Protein AF-A0A4R3JBH7-F1 (afdb_monomer_lite)

pLDDT: mean 79.2, std 17.9, range [38.94, 97.19]

Structure (mmCIF, N/CA/C/O backbone):
data_AF-A0A4R3JBH7-F1
#
_entry.id   AF-A0A4R3JBH7-F1
#
loop_
_atom_site.group_PDB
_atom_site.id
_atom_site.type_symbol
_atom_site.label_atom_id
_atom_site.label_alt_id
_atom_site.label_comp_id
_atom_site.label_asym_id
_atom_site.label_entity_id
_atom_site.label_seq_id
_atom_site.pdbx_PDB_ins_code
_atom_site.Cartn_x
_atom_site.Cartn_y
_atom_site.Cartn_z
_atom_site.occupancy
_atom_site.B_iso_or_equiv
_atom_site.auth_seq_id
_atom_site.auth_comp_id
_atom_site.auth_asym_id
_atom_site.auth_atom_id
_atom_site.pdbx_PDB_model_num
ATOM 1 N N . MET A 1 1 ? 16.369 8.716 -2.288 1.00 39.16 1 MET A N 1
ATOM 2 C CA . MET A 1 1 ? 15.158 7.951 -2.642 1.00 39.16 1 MET A CA 1
ATOM 3 C C . MET A 1 1 ? 14.226 8.113 -1.452 1.00 39.16 1 MET A C 1
ATOM 5 O O . MET A 1 1 ? 14.532 7.572 -0.400 1.00 39.16 1 MET A O 1
ATOM 9 N N . GLU A 1 2 ? 13.239 9.009 -1.521 1.00 38.94 2 GLU A N 1
ATOM 10 C CA . GLU A 1 2 ? 12.340 9.234 -0.379 1.00 38.94 2 GLU A CA 1
ATOM 11 C C . GLU A 1 2 ? 11.524 7.964 -0.142 1.00 38.94 2 GLU A C 1
ATOM 13 O O . GLU A 1 2 ? 10.781 7.529 -1.023 1.00 38.94 2 GLU A O 1
ATOM 18 N N . ALA A 1 3 ? 11.703 7.343 1.025 1.00 52.97 3 ALA A N 1
ATOM 19 C CA . ALA A 1 3 ? 10.903 6.202 1.435 1.00 52.97 3 ALA A CA 1
ATOM 20 C C . ALA A 1 3 ? 9.429 6.625 1.430 1.00 52.97 3 ALA A C 1
ATOM 22 O O . ALA A 1 3 ? 9.035 7.543 2.155 1.00 52.97 3 ALA A O 1
ATOM 23 N N . ARG A 1 4 ? 8.617 5.991 0.580 1.00 69.38 4 ARG A N 1
ATOM 24 C CA . ARG A 1 4 ? 7.171 6.217 0.549 1.00 69.38 4 ARG A CA 1
ATOM 25 C C . ARG A 1 4 ? 6.598 5.758 1.882 1.00 69.38 4 ARG A C 1
ATOM 27 O O . ARG A 1 4 ? 6.457 4.566 2.112 1.00 69.38 4 ARG A O 1
ATOM 34 N N . LYS A 1 5 ? 6.302 6.704 2.766 1.00 85.31 5 LYS A N 1
ATOM 35 C CA . LYS A 1 5 ? 5.683 6.417 4.059 1.00 85.31 5 LYS A CA 1
ATOM 36 C C . LYS A 1 5 ? 4.187 6.163 3.884 1.00 85.31 5 LYS A C 1
ATOM 38 O O . LYS A 1 5 ? 3.540 6.797 3.048 1.00 85.31 5 LYS A O 1
ATOM 43 N N . ALA A 1 6 ? 3.629 5.290 4.713 1.00 88.44 6 ALA A N 1
ATOM 44 C CA . ALA A 1 6 ? 2.195 5.100 4.852 1.00 88.44 6 ALA A CA 1
ATOM 45 C C . ALA A 1 6 ? 1.555 6.390 5.393 1.00 88.44 6 ALA A C 1
ATOM 47 O O . ALA A 1 6 ? 1.588 6.682 6.590 1.00 88.44 6 ALA A O 1
ATOM 48 N N . SER A 1 7 ? 1.006 7.209 4.497 1.00 93.19 7 SER A N 1
ATOM 49 C CA . SER A 1 7 ? 0.203 8.371 4.871 1.00 93.19 7 SER A CA 1
ATOM 50 C C . SER A 1 7 ? -1.214 7.932 5.239 1.00 93.19 7 SER A C 1
ATOM 52 O O . SER A 1 7 ? -1.713 6.924 4.741 1.00 93.19 7 SER A O 1
ATOM 54 N N . GLU A 1 8 ? -1.900 8.712 6.071 1.00 93.38 8 GLU A N 1
ATOM 55 C CA . GLU A 1 8 ? -3.298 8.442 6.424 1.00 93.38 8 GLU A CA 1
ATOM 56 C C . GLU A 1 8 ? -4.201 8.359 5.178 1.00 93.38 8 GLU A C 1
ATOM 58 O O . GLU A 1 8 ? -5.074 7.498 5.094 1.00 93.38 8 GLU A O 1
ATOM 63 N N . ALA A 1 9 ? -3.962 9.209 4.173 1.00 93.88 9 ALA A N 1
ATOM 64 C CA . ALA A 1 9 ? -4.693 9.168 2.908 1.00 93.88 9 ALA A CA 1
ATOM 65 C C . ALA A 1 9 ? -4.461 7.855 2.141 1.00 93.88 9 ALA A C 1
ATOM 67 O O . ALA A 1 9 ? -5.411 7.289 1.592 1.00 93.88 9 ALA A O 1
ATOM 68 N N . LEU A 1 10 ? -3.221 7.350 2.127 1.00 93.62 10 LEU A N 1
ATOM 69 C CA . LEU A 1 10 ? -2.903 6.064 1.510 1.00 93.62 10 LEU A CA 1
ATOM 70 C C . LEU A 1 10 ? -3.591 4.920 2.257 1.00 93.62 10 LEU A C 1
ATOM 72 O O . LEU A 1 10 ? -4.229 4.097 1.612 1.00 93.62 10 LEU A O 1
ATOM 76 N N . ILE A 1 11 ? -3.532 4.913 3.593 1.00 95.62 11 ILE A N 1
ATOM 77 C CA . ILE A 1 11 ? -4.195 3.899 4.426 1.00 95.62 11 ILE A CA 1
ATOM 78 C C . ILE A 1 11 ? -5.691 3.853 4.109 1.00 95.62 11 ILE A C 1
ATOM 80 O O . ILE A 1 11 ? -6.204 2.802 3.745 1.00 95.62 11 ILE A O 1
ATOM 84 N N . LYS A 1 12 ? -6.379 5.000 4.142 1.00 95.00 12 LYS A N 1
ATOM 85 C CA . LYS A 1 12 ? -7.812 5.084 3.810 1.00 95.00 12 LYS A CA 1
ATOM 86 C C . LYS A 1 12 ? -8.122 4.561 2.408 1.00 95.00 12 LYS A C 1
ATOM 88 O O . LYS A 1 12 ? -9.117 3.873 2.218 1.00 95.00 12 LYS A O 1
ATOM 93 N N . THR A 1 13 ? -7.276 4.884 1.431 1.00 94.69 13 THR A N 1
ATOM 94 C CA . THR A 1 13 ? -7.458 4.436 0.042 1.00 94.69 13 THR A CA 1
ATOM 95 C C . THR A 1 13 ? -7.288 2.923 -0.081 1.00 94.69 13 THR A C 1
ATOM 97 O O . THR A 1 13 ? -8.088 2.278 -0.751 1.00 94.69 13 THR A O 1
ATOM 100 N N . VAL A 1 14 ? -6.283 2.358 0.594 1.00 96.00 14 VAL A N 1
ATOM 101 C CA . VAL A 1 14 ? -6.023 0.913 0.611 1.00 96.00 14 VAL A CA 1
ATOM 102 C C . VAL A 1 14 ? -7.147 0.156 1.310 1.00 96.00 14 VAL A C 1
ATOM 104 O O . VAL A 1 14 ? -7.607 -0.844 0.778 1.00 96.00 14 VAL A O 1
ATOM 107 N N . LEU A 1 15 ? -7.627 0.636 2.460 1.00 96.19 15 LEU A N 1
ATOM 108 C CA . LEU A 1 15 ? -8.721 -0.021 3.182 1.00 96.19 15 LEU A CA 1
ATOM 109 C C . LEU A 1 15 ? -10.036 -0.003 2.396 1.00 96.19 15 LEU A C 1
ATOM 111 O O . LEU A 1 15 ? -10.814 -0.945 2.490 1.00 96.19 15 LEU A O 1
ATOM 115 N N . LYS A 1 16 ? -10.266 1.041 1.596 1.00 96.50 16 LYS A N 1
ATOM 116 C CA . LYS A 1 16 ? -11.476 1.168 0.781 1.00 96.50 16 LYS A CA 1
ATOM 117 C C . LYS A 1 16 ? -11.554 0.166 -0.371 1.00 96.50 16 LYS A C 1
ATOM 119 O O . LYS A 1 16 ? -12.647 -0.275 -0.709 1.00 96.50 16 LYS A O 1
ATOM 124 N N . ASP A 1 17 ? -10.429 -0.143 -1.008 1.00 96.12 17 ASP A N 1
ATOM 125 C CA . ASP A 1 17 ? -10.377 -1.085 -2.130 1.00 96.12 17 ASP A CA 1
ATOM 126 C C . ASP A 1 17 ? -9.013 -1.782 -2.195 1.00 96.12 17 ASP A C 1
ATOM 128 O O . ASP A 1 17 ? -8.168 -1.499 -3.050 1.00 96.12 17 ASP A O 1
ATOM 132 N N . TYR A 1 18 ? -8.787 -2.686 -1.244 1.00 95.44 18 TYR A N 1
ATOM 133 C CA . TYR A 1 18 ? -7.530 -3.418 -1.119 1.00 95.44 18 TYR A CA 1
ATOM 134 C C . TYR A 1 18 ? -7.241 -4.275 -2.361 1.00 95.44 18 TYR A C 1
ATOM 136 O O . TYR A 1 18 ? -6.161 -4.189 -2.951 1.00 95.44 18 TYR A O 1
ATOM 144 N N . GLU A 1 19 ? -8.234 -5.048 -2.804 1.00 95.25 19 GLU A N 1
ATOM 145 C CA . GLU A 1 19 ? -8.122 -5.930 -3.970 1.00 95.25 19 GLU A CA 1
ATOM 146 C C . GLU A 1 19 ? -7.908 -5.139 -5.265 1.00 95.25 19 GLU A C 1
ATOM 148 O O . GLU A 1 19 ? -7.067 -5.495 -6.097 1.00 95.25 19 GLU A O 1
ATOM 153 N N . GLY A 1 20 ? -8.620 -4.022 -5.445 1.00 95.88 20 GLY A N 1
ATOM 154 C CA . GLY A 1 20 ? -8.416 -3.143 -6.590 1.00 95.88 20 GLY A CA 1
ATOM 155 C C . GLY A 1 20 ? -7.031 -2.501 -6.599 1.00 95.88 20 GLY A C 1
ATOM 156 O O . GLY A 1 20 ? -6.406 -2.428 -7.663 1.00 95.88 20 GLY A O 1
ATOM 157 N N . ALA A 1 21 ? -6.513 -2.102 -5.434 1.00 95.19 21 ALA A N 1
ATOM 158 C CA . ALA A 1 21 ? -5.167 -1.552 -5.300 1.00 95.19 21 ALA A CA 1
ATOM 159 C C . ALA A 1 21 ? -4.082 -2.585 -5.662 1.00 95.19 21 ALA A C 1
ATOM 161 O O . ALA A 1 21 ? -3.151 -2.257 -6.405 1.00 95.19 21 ALA A O 1
ATOM 162 N N . LEU A 1 22 ? -4.222 -3.839 -5.214 1.00 95.19 22 LEU A N 1
ATOM 163 C CA . LEU A 1 22 ? -3.323 -4.931 -5.602 1.00 95.19 22 LEU A CA 1
ATOM 164 C C . LEU A 1 22 ? -3.391 -5.222 -7.100 1.00 95.19 22 LEU A C 1
ATOM 166 O O . LEU A 1 22 ? -2.360 -5.239 -7.775 1.00 95.19 22 LEU A O 1
ATOM 170 N N . ARG A 1 23 ? -4.602 -5.367 -7.645 1.00 97.12 23 ARG A N 1
ATOM 171 C CA . ARG A 1 23 ? -4.811 -5.631 -9.072 1.00 97.12 23 ARG A CA 1
ATOM 172 C C . ARG A 1 23 ? -4.229 -4.525 -9.950 1.00 97.12 23 ARG A C 1
ATOM 174 O O . ARG A 1 23 ? -3.691 -4.808 -11.019 1.00 97.12 23 ARG A O 1
ATOM 181 N N . TYR A 1 24 ? -4.316 -3.267 -9.519 1.00 95.44 24 TYR A N 1
ATOM 182 C CA . TYR A 1 24 ? -3.681 -2.147 -10.214 1.00 95.44 24 TYR A CA 1
ATOM 183 C C . TYR A 1 24 ? -2.158 -2.328 -10.305 1.00 95.44 24 TYR A C 1
ATOM 185 O O . TYR A 1 24 ? -1.585 -2.170 -11.387 1.00 95.44 24 TYR A O 1
ATOM 193 N N . CYS A 1 25 ? -1.506 -2.693 -9.197 1.00 96.06 25 CYS A N 1
ATOM 194 C CA . CYS A 1 25 ? -0.074 -2.984 -9.177 1.00 96.06 25 CYS A CA 1
ATOM 195 C C . CYS A 1 25 ? 0.276 -4.188 -10.062 1.00 96.06 25 CYS A C 1
ATOM 197 O O . CYS A 1 25 ? 1.185 -4.081 -10.885 1.00 96.06 25 CYS A O 1
ATOM 199 N N . ASP A 1 26 ? -0.471 -5.286 -9.955 1.00 95.50 26 ASP A N 1
ATOM 200 C CA . ASP A 1 26 ? -0.213 -6.521 -10.705 1.00 95.50 26 ASP A CA 1
ATOM 201 C C . ASP A 1 26 ? -0.337 -6.303 -12.219 1.00 95.50 26 ASP A C 1
ATOM 203 O O . ASP A 1 26 ? 0.563 -6.663 -12.980 1.00 95.50 26 ASP A O 1
ATOM 207 N N . ASN A 1 27 ? -1.387 -5.607 -12.665 1.00 97.19 27 ASN A N 1
ATOM 208 C CA . ASN A 1 27 ? -1.575 -5.265 -14.077 1.00 97.19 27 ASN A CA 1
ATOM 209 C C . ASN A 1 27 ? -0.444 -4.381 -14.614 1.00 97.19 27 ASN A C 1
ATOM 211 O O . ASN A 1 27 ? 0.035 -4.568 -15.734 1.00 97.19 27 ASN A O 1
ATOM 215 N N . ARG A 1 28 ? -0.004 -3.403 -13.817 1.00 95.81 28 ARG A N 1
ATOM 216 C CA . ARG A 1 28 ? 1.057 -2.475 -14.210 1.00 95.81 28 ARG A CA 1
ATOM 217 C C . ARG A 1 28 ? 2.419 -3.169 -14.273 1.00 95.81 28 ARG A C 1
ATOM 219 O O . ARG A 1 28 ? 3.166 -2.942 -15.222 1.00 95.81 28 ARG A O 1
ATOM 226 N N . TYR A 1 29 ? 2.713 -4.046 -13.314 1.00 95.69 29 TYR A N 1
ATOM 227 C CA . TYR A 1 29 ? 3.912 -4.883 -13.332 1.00 95.69 29 TYR A CA 1
ATOM 228 C C . TYR A 1 29 ? 3.921 -5.803 -14.558 1.00 95.69 29 TYR A C 1
ATOM 230 O O . TYR A 1 29 ? 4.904 -5.822 -15.295 1.00 95.69 29 TYR A O 1
ATOM 238 N N . ALA A 1 30 ? 2.806 -6.488 -14.835 1.00 94.38 30 ALA A N 1
ATOM 239 C CA . ALA A 1 30 ? 2.660 -7.348 -16.007 1.00 94.38 30 ALA A CA 1
ATOM 240 C C . ALA A 1 30 ? 2.845 -6.575 -17.324 1.00 94.38 30 ALA A C 1
ATOM 242 O O . ALA A 1 30 ? 3.491 -7.071 -18.248 1.00 94.38 30 ALA A O 1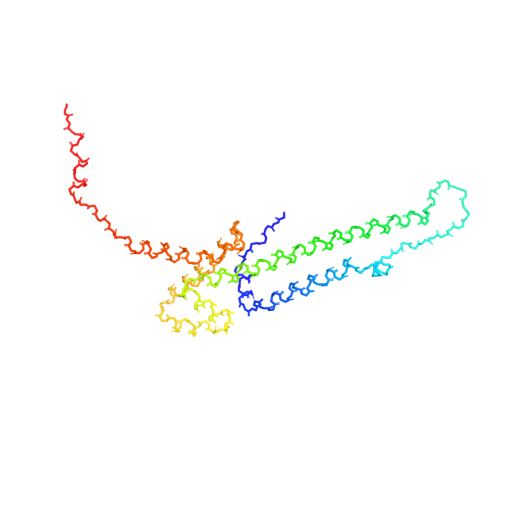
ATOM 243 N N . SER A 1 31 ? 2.341 -5.337 -17.405 1.00 92.50 31 SER A N 1
ATOM 244 C CA . SER A 1 31 ? 2.566 -4.463 -18.561 1.00 92.50 31 SER A CA 1
ATOM 245 C C . SER A 1 31 ? 4.051 -4.156 -18.764 1.00 92.50 31 SER A C 1
ATOM 247 O O . SER A 1 31 ? 4.546 -4.288 -19.880 1.00 92.50 31 SER A O 1
ATOM 249 N N . TYR A 1 32 ? 4.777 -3.779 -17.706 1.00 92.44 32 TYR A N 1
ATOM 250 C CA . TYR A 1 32 ? 6.213 -3.499 -17.803 1.00 92.44 32 TYR A CA 1
ATOM 251 C C . TYR A 1 32 ? 7.026 -4.745 -18.135 1.00 92.44 32 TYR A C 1
ATOM 253 O O . TYR A 1 32 ? 7.905 -4.692 -18.991 1.00 92.44 32 TYR A O 1
ATOM 261 N N . GLN A 1 33 ? 6.692 -5.880 -17.523 1.00 91.56 33 GLN A N 1
ATOM 262 C CA . GLN A 1 33 ? 7.322 -7.159 -17.821 1.00 91.56 33 GLN A CA 1
ATOM 263 C C . GLN A 1 33 ? 7.114 -7.552 -19.288 1.00 91.56 33 GLN A C 1
ATOM 265 O O . GLN A 1 33 ? 8.051 -8.001 -19.947 1.00 91.56 33 GLN A O 1
ATOM 270 N N . LYS A 1 34 ? 5.911 -7.338 -19.832 1.00 90.44 34 LYS A N 1
ATOM 271 C CA . LYS A 1 34 ? 5.627 -7.581 -21.249 1.00 90.44 34 LYS A CA 1
ATOM 272 C C . LYS A 1 34 ? 6.480 -6.686 -22.151 1.00 90.44 34 LYS A C 1
ATOM 274 O O . LYS A 1 34 ? 7.078 -7.202 -23.091 1.00 90.44 34 LYS A O 1
ATOM 279 N N . SER A 1 35 ? 6.584 -5.390 -21.851 1.00 87.75 35 SER A N 1
ATOM 280 C CA . SER A 1 35 ? 7.439 -4.458 -22.604 1.00 87.75 35 SER A CA 1
ATOM 281 C C . SER A 1 35 ? 8.927 -4.801 -22.492 1.00 87.75 35 SER A C 1
ATOM 283 O O . SER A 1 35 ? 9.664 -4.645 -23.458 1.00 87.75 35 SER A O 1
ATOM 285 N N . TYR A 1 36 ? 9.370 -5.322 -21.346 1.00 87.25 36 TYR A N 1
ATOM 286 C CA . TYR A 1 36 ? 10.750 -5.765 -21.142 1.00 87.25 36 TYR A CA 1
ATOM 287 C C . TYR A 1 36 ? 11.097 -6.996 -21.995 1.00 87.25 36 TYR A C 1
ATOM 289 O O . TYR A 1 36 ? 12.190 -7.079 -22.556 1.00 87.25 36 TYR A O 1
ATOM 297 N N . LEU A 1 37 ? 10.160 -7.945 -22.108 1.00 83.88 37 LEU A N 1
ATOM 298 C CA . LEU A 1 37 ? 10.325 -9.175 -22.891 1.00 83.88 37 LEU A CA 1
ATOM 299 C C . LEU A 1 37 ? 10.111 -8.966 -24.399 1.00 83.88 37 LEU A C 1
ATOM 301 O O . LEU A 1 37 ? 10.617 -9.749 -25.203 1.00 83.88 37 LEU A O 1
ATOM 305 N N . CYS A 1 38 ? 9.342 -7.952 -24.808 1.00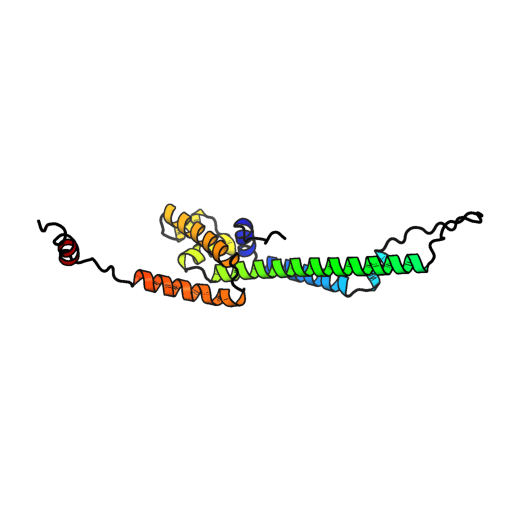 72.81 38 CYS A N 1
ATOM 306 C CA . CYS A 1 38 ? 9.013 -7.740 -26.213 1.00 72.81 38 CYS A CA 1
ATOM 307 C C . CYS A 1 38 ? 10.137 -7.007 -26.961 1.00 72.81 38 CYS A C 1
ATOM 309 O O . CYS A 1 38 ? 10.260 -5.788 -26.923 1.00 72.81 38 CYS A O 1
ATOM 311 N N . GLU A 1 39 ? 10.928 -7.755 -27.728 1.00 57.97 39 GLU A N 1
ATOM 312 C CA . GLU A 1 39 ? 12.012 -7.212 -28.559 1.00 57.97 39 GLU A CA 1
ATOM 313 C C . GLU A 1 39 ? 11.499 -6.366 -29.747 1.00 57.97 39 GLU A C 1
ATOM 315 O O . GLU A 1 39 ? 12.170 -5.440 -30.199 1.00 57.97 39 GLU A O 1
ATOM 320 N N . LYS A 1 40 ? 10.282 -6.650 -30.239 1.00 54.06 40 LYS A N 1
ATOM 321 C CA . LYS A 1 40 ? 9.730 -6.087 -31.489 1.00 54.06 40 LYS A CA 1
ATOM 322 C C . LYS A 1 40 ? 9.163 -4.669 -31.368 1.00 54.06 40 LYS A C 1
ATOM 324 O O . LYS A 1 40 ? 9.217 -3.934 -32.351 1.00 54.06 40 LYS A O 1
ATOM 329 N N . GLU A 1 41 ? 8.668 -4.257 -30.199 1.00 52.00 41 GLU A N 1
ATOM 330 C CA . GLU A 1 41 ? 8.199 -2.874 -29.990 1.00 52.00 41 GLU A CA 1
ATOM 331 C C . GLU A 1 41 ? 9.366 -1.873 -30.052 1.00 52.00 41 GLU A C 1
ATOM 333 O O . GLU A 1 41 ? 9.174 -0.742 -30.492 1.00 52.00 41 GLU A O 1
ATOM 338 N N . SER A 1 42 ? 10.592 -2.312 -29.731 1.00 52.38 42 SER A N 1
ATOM 339 C CA . SER A 1 42 ? 11.789 -1.461 -29.748 1.00 52.38 42 SER A CA 1
ATOM 340 C C . SER A 1 42 ? 12.200 -0.970 -31.141 1.00 52.38 42 SER A C 1
ATOM 342 O O . SER A 1 42 ? 12.814 0.077 -31.254 1.00 52.38 42 SER A O 1
ATOM 344 N N . LEU A 1 43 ? 11.842 -1.645 -32.237 1.00 50.12 43 LEU A N 1
ATOM 345 C CA . LEU A 1 43 ? 12.186 -1.139 -33.576 1.00 50.12 43 LEU A CA 1
ATOM 346 C C . LEU A 1 43 ? 11.227 -0.047 -34.069 1.00 50.12 43 LEU A C 1
ATOM 348 O O . LEU A 1 43 ? 11.614 0.769 -34.900 1.00 50.12 43 LEU A O 1
ATOM 352 N N . GLN A 1 44 ? 9.984 -0.028 -33.576 1.00 51.44 44 GLN A N 1
ATOM 353 C CA . GLN A 1 44 ? 8.959 0.932 -34.005 1.00 51.44 44 GLN A CA 1
ATOM 354 C C . GLN A 1 44 ? 8.874 2.172 -33.106 1.00 51.44 44 GLN A C 1
ATOM 356 O O . GLN A 1 44 ? 8.537 3.246 -33.599 1.00 51.44 44 GLN A O 1
ATOM 361 N N . SER A 1 45 ? 9.181 2.052 -31.810 1.00 54.00 45 SER A N 1
ATOM 362 C CA . SER A 1 45 ? 9.184 3.191 -30.877 1.00 54.00 45 SER A CA 1
ATOM 363 C C . SER A 1 45 ? 10.462 4.032 -30.942 1.00 54.00 45 SER A C 1
ATOM 365 O O . SER A 1 45 ? 10.483 5.171 -30.473 1.00 54.00 45 SER A O 1
ATOM 367 N N . PHE A 1 46 ? 11.524 3.507 -31.552 1.00 57.25 46 PHE A N 1
ATOM 368 C CA . PHE A 1 46 ? 12.799 4.195 -31.670 1.00 57.25 46 PHE A CA 1
ATOM 369 C C . PHE A 1 46 ? 12.788 5.009 -32.962 1.00 57.25 46 PHE A C 1
ATOM 371 O O . PHE A 1 46 ? 12.963 4.491 -34.064 1.00 57.25 46 PHE A O 1
ATOM 378 N N . ALA A 1 47 ? 12.542 6.312 -32.827 1.00 57.81 47 ALA A N 1
ATOM 379 C CA . ALA A 1 47 ? 12.668 7.242 -33.935 1.00 57.81 47 ALA A CA 1
ATOM 380 C C . ALA A 1 47 ? 14.145 7.330 -34.345 1.00 57.81 47 ALA A C 1
ATOM 382 O O . ALA A 1 47 ? 14.929 8.057 -33.735 1.00 57.81 47 ALA A O 1
ATOM 383 N N . PHE A 1 48 ? 14.536 6.586 -35.380 1.00 58.81 48 PHE A N 1
ATOM 384 C CA . PHE A 1 48 ? 15.849 6.762 -35.986 1.00 58.81 48 PHE A CA 1
ATOM 385 C C . PHE A 1 48 ? 15.959 8.207 -36.504 1.00 58.81 48 PHE A C 1
ATOM 387 O O . PHE A 1 48 ? 15.073 8.660 -37.240 1.00 58.81 48 PHE A O 1
ATOM 394 N N . PRO A 1 49 ? 17.019 8.958 -36.148 1.00 58.44 49 PRO A N 1
ATOM 395 C CA . PRO A 1 49 ? 17.280 10.254 -36.757 1.00 58.44 49 PRO A CA 1
ATOM 396 C C . PRO A 1 49 ? 17.295 10.100 -38.282 1.00 58.44 49 PRO A C 1
ATOM 398 O O . PRO A 1 49 ? 17.961 9.202 -38.799 1.00 58.44 49 PRO A O 1
ATOM 401 N N . LYS A 1 50 ? 16.560 10.953 -39.010 1.00 57.44 50 LYS A N 1
ATOM 402 C CA . LYS A 1 50 ? 16.553 10.929 -40.481 1.00 57.44 50 LYS A CA 1
ATOM 403 C C . LYS A 1 50 ? 17.993 11.041 -40.992 1.00 57.44 50 LYS A C 1
ATOM 405 O O . LYS A 1 50 ? 18.664 12.040 -40.734 1.00 57.44 50 LYS A O 1
ATOM 410 N N . ILE A 1 51 ? 18.467 10.019 -41.704 1.00 56.69 51 ILE A N 1
ATOM 411 C CA . ILE A 1 51 ? 19.793 10.031 -42.324 1.00 56.69 51 ILE A CA 1
ATOM 412 C C . ILE A 1 51 ? 19.709 10.911 -43.572 1.00 56.69 51 ILE A C 1
ATOM 414 O O . ILE A 1 51 ? 19.096 10.531 -44.569 1.00 56.69 51 ILE A O 1
ATOM 418 N N . HIS A 1 52 ? 20.313 12.097 -43.518 1.00 51.91 52 HIS A N 1
ATOM 419 C CA . HIS A 1 52 ? 20.520 12.926 -44.702 1.00 51.91 52 HIS A CA 1
ATOM 420 C C . HIS A 1 52 ? 21.758 12.426 -45.450 1.00 51.91 52 HIS A C 1
ATOM 422 O O . HIS A 1 52 ? 22.891 12.676 -45.039 1.00 51.91 52 HIS A O 1
ATOM 428 N N . TYR A 1 53 ? 21.539 11.707 -46.552 1.00 52.00 53 TYR A N 1
ATOM 429 C CA . TYR A 1 53 ? 22.585 11.385 -47.522 1.00 52.00 53 TYR A CA 1
ATOM 430 C C . TYR A 1 53 ? 22.841 12.600 -48.422 1.00 52.00 53 TYR A C 1
ATOM 432 O O . TYR A 1 53 ? 22.572 12.556 -49.621 1.00 52.00 53 TYR A O 1
ATOM 440 N N . ASP A 1 54 ? 23.346 13.698 -47.860 1.00 48.03 54 ASP A N 1
ATOM 441 C CA . ASP A 1 54 ? 23.790 14.810 -48.699 1.00 48.03 54 ASP A CA 1
ATOM 442 C C . ASP A 1 54 ? 25.117 14.438 -49.376 1.00 48.03 54 ASP A C 1
ATOM 444 O O . ASP A 1 54 ? 26.193 14.372 -48.778 1.00 48.03 54 ASP A O 1
ATOM 448 N N . SER A 1 55 ? 24.954 14.070 -50.647 1.00 49.72 55 SER A N 1
ATOM 449 C CA . SER A 1 55 ? 25.823 14.299 -51.800 1.00 49.72 55 SER A CA 1
ATOM 450 C C . SER A 1 55 ? 27.174 14.983 -51.534 1.00 49.72 55 SER A C 1
ATOM 452 O O . SER A 1 55 ? 27.237 16.109 -51.055 1.00 49.72 55 SER A O 1
ATOM 454 N N . GLN A 1 56 ? 28.242 14.307 -51.982 1.00 49.47 56 GLN A N 1
ATOM 455 C CA . GLN A 1 56 ? 29.511 14.862 -52.484 1.00 49.47 56 GLN A CA 1
ATOM 456 C C . GLN A 1 56 ? 29.938 16.236 -51.929 1.00 49.47 56 GLN A C 1
ATOM 458 O O . GLN A 1 56 ? 29.726 17.274 -52.548 1.00 49.47 56 GLN A O 1
ATOM 463 N N . GLY A 1 57 ? 30.655 16.229 -50.807 1.00 44.94 57 GLY A N 1
ATOM 464 C CA . GLY A 1 57 ? 31.419 17.380 -50.333 1.00 44.94 57 GLY A CA 1
ATOM 465 C C . GLY A 1 57 ? 32.765 16.928 -49.780 1.00 44.94 57 GLY A C 1
ATOM 466 O O . GLY A 1 57 ? 32.819 16.217 -48.778 1.00 44.94 57 GLY A O 1
ATOM 467 N N . MET A 1 58 ? 33.851 17.320 -50.450 1.00 44.97 58 MET A N 1
ATOM 468 C CA . MET A 1 58 ? 35.217 17.277 -49.923 1.00 44.97 58 MET A CA 1
ATOM 469 C C . MET A 1 58 ? 35.263 18.088 -48.624 1.00 44.97 58 MET A C 1
ATOM 471 O O . MET A 1 58 ? 35.191 19.311 -48.639 1.00 44.97 58 MET A O 1
ATOM 475 N N . GLY A 1 59 ? 35.356 17.408 -47.490 1.00 46.41 59 GLY A N 1
ATOM 476 C CA . GLY A 1 59 ? 35.481 18.058 -46.196 1.00 46.41 59 GLY A CA 1
ATOM 477 C C . GLY A 1 59 ? 35.391 17.024 -45.095 1.00 46.41 59 GLY A C 1
ATOM 478 O O . GLY A 1 59 ? 34.360 16.381 -44.937 1.00 46.41 59 GLY A O 1
ATOM 479 N N . SER A 1 60 ? 36.491 16.852 -44.369 1.00 56.28 60 SER A N 1
ATOM 480 C CA . SER A 1 60 ? 36.621 15.975 -43.207 1.00 56.28 60 SER A CA 1
ATOM 481 C C . SER A 1 60 ? 35.476 16.201 -42.211 1.00 56.28 60 SER A C 1
ATOM 483 O O . SER A 1 60 ? 35.509 17.115 -41.390 1.00 56.28 60 SER A O 1
ATOM 485 N N . ARG A 1 61 ? 34.422 15.395 -42.323 1.00 56.00 61 ARG A N 1
ATOM 486 C CA . ARG A 1 61 ? 33.365 15.234 -41.327 1.00 56.00 61 ARG A CA 1
ATOM 487 C C . ARG A 1 61 ? 33.034 13.758 -41.303 1.00 56.00 61 ARG A C 1
ATOM 489 O O . ARG A 1 61 ? 32.606 13.198 -42.310 1.00 56.00 61 ARG A O 1
ATOM 496 N N . THR A 1 62 ? 33.302 13.141 -40.164 1.00 57.22 62 THR A N 1
ATOM 497 C CA . THR A 1 62 ? 32.917 11.779 -39.801 1.00 57.22 62 THR A CA 1
ATOM 498 C C . THR A 1 62 ? 31.475 11.519 -40.235 1.00 57.22 62 THR A C 1
ATOM 500 O O . THR A 1 62 ? 30.523 12.033 -39.647 1.00 57.22 62 THR A O 1
ATOM 503 N N . LYS A 1 63 ? 31.312 10.777 -41.335 1.00 61.31 63 LYS A N 1
ATOM 504 C CA . LYS A 1 63 ? 30.007 10.307 -41.798 1.00 61.31 63 LYS A CA 1
ATOM 505 C C . LYS A 1 63 ? 29.515 9.319 -40.747 1.00 61.31 63 LYS A C 1
ATOM 507 O O . LYS A 1 63 ? 30.178 8.308 -40.559 1.00 61.31 63 LYS A O 1
ATOM 512 N N . LYS A 1 64 ? 28.402 9.621 -40.070 1.00 63.66 64 LYS A N 1
ATOM 513 C CA . LYS A 1 64 ? 27.739 8.655 -39.184 1.00 63.66 64 LYS A CA 1
ATOM 514 C C . LYS A 1 64 ? 27.374 7.440 -40.024 1.00 63.66 64 LYS A C 1
ATOM 516 O O . LYS A 1 64 ? 26.563 7.567 -40.945 1.00 63.66 64 LYS A O 1
ATOM 521 N N . ASP A 1 65 ? 28.029 6.319 -39.773 1.00 69.88 65 ASP A N 1
ATOM 522 C CA . ASP A 1 65 ? 27.777 5.098 -40.522 1.00 69.88 65 ASP A CA 1
ATOM 523 C C . ASP A 1 65 ? 26.577 4.336 -39.930 1.00 69.88 65 ASP A C 1
ATOM 525 O O . ASP A 1 65 ? 25.996 4.705 -38.904 1.00 69.88 65 ASP A O 1
ATOM 529 N N . LEU A 1 66 ? 26.137 3.281 -40.619 1.00 74.94 66 LEU A N 1
ATOM 530 C CA . LEU A 1 66 ? 25.060 2.424 -40.113 1.00 74.94 66 LEU A CA 1
ATOM 531 C C . LEU A 1 66 ? 25.453 1.729 -38.794 1.00 74.94 66 LEU A C 1
ATOM 533 O O . LEU A 1 66 ? 24.571 1.362 -38.019 1.00 74.94 66 LEU A O 1
ATOM 537 N N . GLY A 1 67 ? 26.754 1.574 -38.529 1.00 78.75 67 GLY A N 1
ATOM 538 C CA . GLY A 1 67 ? 27.289 1.040 -37.281 1.00 78.75 67 GLY A CA 1
ATOM 539 C C . GLY A 1 67 ? 27.050 1.987 -36.107 1.00 78.75 67 GLY A C 1
ATOM 540 O O . GLY A 1 67 ? 26.536 1.554 -35.080 1.00 78.75 67 GLY A O 1
ATOM 541 N N . ASP A 1 68 ? 27.307 3.283 -36.274 1.00 79.44 68 ASP A N 1
ATOM 542 C CA . ASP A 1 68 ? 27.033 4.323 -35.280 1.00 79.44 68 ASP A CA 1
ATOM 543 C C . ASP A 1 68 ? 25.543 4.374 -34.920 1.00 79.44 68 ASP A C 1
ATOM 545 O O . ASP A 1 68 ? 25.176 4.507 -33.749 1.00 79.44 68 ASP A O 1
ATOM 549 N N . LEU A 1 69 ? 24.667 4.233 -35.923 1.00 77.50 69 LEU A N 1
ATOM 550 C CA . LEU A 1 69 ? 23.221 4.170 -35.708 1.00 77.50 69 LEU A CA 1
ATOM 551 C C . LEU A 1 69 ? 22.826 2.916 -34.917 1.00 77.50 69 LEU A C 1
ATOM 553 O O . LEU A 1 69 ? 22.021 2.997 -33.988 1.00 77.50 69 LEU A O 1
ATOM 557 N N . TYR A 1 70 ? 23.405 1.768 -35.265 1.00 80.62 70 TYR A N 1
ATOM 558 C CA . TYR A 1 70 ? 23.160 0.509 -34.569 1.00 80.62 70 TYR A CA 1
ATOM 559 C C . TYR A 1 70 ? 23.650 0.548 -33.114 1.00 80.62 70 TYR A C 1
ATOM 561 O O . TYR A 1 70 ? 22.930 0.122 -32.211 1.00 80.62 70 TYR A O 1
ATOM 569 N N . LEU A 1 71 ? 24.825 1.128 -32.855 1.00 84.31 71 LEU A N 1
ATOM 570 C CA . LEU A 1 71 ? 25.355 1.318 -31.503 1.00 84.31 71 LEU A CA 1
ATOM 571 C C . LEU A 1 71 ? 24.469 2.253 -30.670 1.00 84.31 71 LEU A C 1
ATOM 573 O O . LEU A 1 71 ? 24.184 1.960 -29.507 1.00 84.31 71 LEU A O 1
ATOM 577 N N . ALA A 1 72 ? 23.990 3.353 -31.258 1.00 81.06 72 ALA A N 1
ATOM 578 C CA . ALA A 1 72 ? 23.051 4.256 -30.596 1.00 81.06 72 ALA A CA 1
ATOM 579 C C . ALA A 1 72 ? 21.727 3.552 -30.254 1.00 81.06 72 ALA A C 1
ATOM 581 O O . ALA A 1 72 ? 21.220 3.701 -29.142 1.00 81.06 72 ALA A O 1
ATOM 582 N N . PHE A 1 73 ? 21.211 2.733 -31.174 1.00 80.12 73 PHE A N 1
ATOM 583 C CA . PHE A 1 73 ? 20.022 1.913 -30.949 1.00 80.12 73 PHE A CA 1
ATOM 584 C C . PHE A 1 73 ? 20.218 0.916 -29.800 1.00 80.12 73 PHE A C 1
ATOM 586 O O . PHE A 1 73 ? 19.391 0.853 -28.892 1.00 80.12 73 PHE A O 1
ATOM 593 N N . GLN A 1 74 ? 21.333 0.177 -29.786 1.00 82.75 74 GLN A N 1
ATOM 594 C CA . GLN A 1 74 ? 21.656 -0.751 -28.698 1.00 82.75 74 GLN A CA 1
ATOM 595 C C . GLN A 1 74 ? 21.751 -0.039 -27.347 1.00 82.75 74 GLN A C 1
ATOM 597 O O . GLN A 1 74 ? 21.228 -0.538 -26.348 1.00 82.75 74 GLN A O 1
ATOM 602 N N . LYS A 1 75 ? 22.387 1.138 -27.314 1.00 86.06 75 LYS A N 1
ATOM 603 C CA . LYS A 1 75 ? 22.495 1.953 -26.104 1.00 86.06 75 LYS A CA 1
ATOM 604 C C . LYS A 1 75 ? 21.113 2.353 -25.585 1.00 86.06 75 LYS A C 1
ATOM 606 O O . LYS A 1 75 ? 20.813 2.104 -24.423 1.00 86.06 75 LYS A O 1
ATOM 611 N N . GLN A 1 76 ? 20.258 2.892 -26.448 1.00 82.00 76 GLN A N 1
ATOM 612 C CA . GLN A 1 76 ? 18.914 3.310 -26.059 1.00 82.00 76 GLN A CA 1
ATOM 613 C C . GLN A 1 76 ? 18.038 2.105 -25.646 1.00 82.00 76 GLN A C 1
ATOM 615 O O . GLN A 1 76 ? 17.237 2.213 -24.722 1.00 82.00 76 GLN A O 1
ATOM 620 N N . GLN A 1 77 ? 18.213 0.926 -26.262 1.00 82.56 77 GLN A N 1
ATOM 621 C CA . GLN A 1 77 ? 17.496 -0.289 -25.854 1.00 82.56 77 GLN A CA 1
ATOM 622 C C . GLN A 1 77 ? 17.921 -0.742 -24.451 1.00 82.56 77 GLN A C 1
ATOM 624 O O . GLN A 1 77 ? 17.084 -1.174 -23.656 1.00 82.56 77 GLN A O 1
ATOM 629 N N . LYS A 1 78 ? 19.215 -0.630 -24.138 1.00 86.62 78 LYS A N 1
ATOM 630 C CA . LYS A 1 78 ? 19.744 -0.911 -22.803 1.00 86.62 78 LYS A CA 1
ATOM 631 C C . LYS A 1 78 ? 19.179 0.064 -21.767 1.00 86.62 78 LYS A C 1
ATOM 633 O O . LYS A 1 78 ? 18.655 -0.394 -20.757 1.00 86.62 78 LYS A O 1
ATOM 638 N N . GLU A 1 79 ? 19.221 1.366 -22.045 1.00 87.81 79 GLU A N 1
ATOM 639 C CA . GLU A 1 79 ? 18.678 2.409 -21.159 1.00 87.81 79 GLU A CA 1
ATOM 640 C C . GLU A 1 79 ? 17.183 2.187 -20.889 1.00 87.81 79 GLU A C 1
ATOM 642 O O . GLU A 1 79 ? 16.756 2.154 -19.739 1.00 87.81 79 GLU A O 1
ATOM 647 N N . PHE A 1 80 ? 16.392 1.905 -21.928 1.00 86.62 80 PHE A N 1
ATOM 648 C CA . PHE A 1 80 ? 14.966 1.616 -21.775 1.00 86.62 80 PHE A CA 1
ATOM 649 C C . PHE A 1 80 ? 14.694 0.376 -20.905 1.00 86.62 80 PHE A C 1
ATOM 651 O O . PHE A 1 80 ? 13.786 0.373 -20.073 1.00 86.62 80 PHE A O 1
ATOM 658 N N . LYS A 1 81 ? 15.490 -0.691 -21.057 1.00 87.12 81 LYS A N 1
ATOM 659 C CA . LYS A 1 81 ? 15.380 -1.888 -20.207 1.00 87.12 81 LYS A CA 1
ATOM 660 C C . LYS A 1 81 ? 15.719 -1.579 -18.748 1.00 87.12 81 LYS A C 1
ATOM 662 O O . LYS A 1 81 ? 15.021 -2.061 -17.858 1.00 87.12 81 LYS A O 1
ATOM 667 N N . GLU A 1 82 ? 16.750 -0.775 -18.498 1.00 91.50 82 GLU A N 1
ATOM 668 C CA . GLU A 1 82 ? 17.109 -0.318 -17.151 1.00 91.50 82 GLU A CA 1
ATOM 669 C C . GLU A 1 82 ? 15.978 0.520 -16.528 1.00 91.50 82 GLU A C 1
ATOM 671 O O . GLU A 1 82 ? 15.589 0.277 -15.383 1.00 91.50 82 GLU A O 1
ATOM 676 N N . GLU A 1 83 ? 15.370 1.429 -17.293 1.00 91.19 83 GLU A N 1
ATOM 677 C CA . GLU A 1 83 ? 14.205 2.211 -16.859 1.00 91.19 83 GLU A CA 1
ATOM 678 C C . GLU A 1 83 ? 12.998 1.328 -16.515 1.00 91.19 83 GLU A C 1
ATOM 680 O O . GLU A 1 83 ? 12.338 1.550 -15.494 1.00 91.19 83 GLU A O 1
ATOM 685 N N . LEU A 1 84 ? 12.721 0.301 -17.326 1.00 91.81 84 LEU A N 1
ATOM 686 C CA . LEU A 1 84 ? 11.654 -0.663 -17.056 1.00 91.81 84 LEU A CA 1
ATOM 687 C C . LEU A 1 84 ? 11.906 -1.449 -15.768 1.00 91.81 84 LEU A C 1
ATOM 689 O O . LEU A 1 84 ? 10.979 -1.605 -14.974 1.00 91.81 84 LEU A O 1
ATOM 693 N N . ILE A 1 85 ? 13.141 -1.896 -15.519 1.00 93.69 85 ILE A N 1
ATOM 694 C CA . ILE A 1 85 ? 13.503 -2.583 -14.269 1.00 93.69 85 ILE A CA 1
ATOM 695 C C . ILE A 1 85 ? 13.239 -1.669 -13.067 1.00 93.69 85 ILE A C 1
ATOM 697 O O . ILE A 1 85 ? 12.582 -2.084 -12.110 1.00 93.69 85 ILE A O 1
ATOM 701 N N . VAL A 1 86 ? 13.672 -0.406 -13.132 1.00 95.38 86 VAL A N 1
ATOM 702 C CA . VAL A 1 86 ? 13.411 0.586 -12.075 1.00 95.38 86 VAL A CA 1
ATOM 703 C C . VAL A 1 86 ? 11.905 0.815 -11.890 1.00 95.38 86 VAL A C 1
ATOM 705 O O . VAL A 1 86 ? 11.420 0.944 -10.764 1.00 95.38 86 VAL A O 1
ATOM 708 N N . ALA A 1 87 ? 11.131 0.856 -12.976 1.00 93.56 87 ALA A N 1
ATOM 709 C CA . ALA A 1 87 ? 9.680 0.996 -12.908 1.00 93.56 87 ALA A CA 1
ATOM 710 C C . ALA A 1 87 ? 9.006 -0.230 -12.264 1.00 93.56 87 ALA A C 1
ATOM 712 O O . ALA A 1 87 ? 8.101 -0.064 -11.444 1.00 93.56 87 ALA A O 1
ATOM 713 N N . MET A 1 88 ? 9.462 -1.443 -12.587 1.00 95.31 88 MET A N 1
ATOM 714 C CA . MET A 1 88 ? 8.991 -2.697 -11.992 1.00 95.31 88 MET A CA 1
ATOM 715 C C . MET A 1 88 ? 9.287 -2.756 -10.491 1.00 95.31 88 MET A C 1
ATOM 717 O O . MET A 1 88 ? 8.395 -3.102 -9.717 1.00 95.31 88 MET A O 1
ATOM 721 N N . GLN A 1 89 ? 10.488 -2.352 -10.067 1.00 96.19 89 GLN A N 1
ATOM 722 C CA . GLN A 1 89 ? 10.860 -2.262 -8.649 1.00 96.19 89 GLN A CA 1
ATOM 723 C C . GLN A 1 89 ? 9.935 -1.312 -7.880 1.00 96.19 89 GLN A C 1
ATOM 725 O O . GLN A 1 89 ? 9.354 -1.704 -6.873 1.00 96.19 89 GLN A O 1
ATOM 730 N N . LYS A 1 90 ? 9.680 -0.108 -8.410 1.00 95.19 90 LYS A N 1
ATOM 731 C CA . LYS A 1 90 ? 8.752 0.858 -7.790 1.00 95.19 90 LYS A CA 1
ATOM 732 C C . LYS A 1 90 ? 7.326 0.319 -7.643 1.00 95.19 90 LYS A C 1
ATOM 734 O O . LYS A 1 90 ? 6.626 0.673 -6.694 1.00 95.19 90 LYS A O 1
ATOM 739 N N . VAL A 1 91 ? 6.859 -0.491 -8.598 1.00 96.12 91 VAL A N 1
ATOM 740 C CA . VAL A 1 91 ? 5.538 -1.135 -8.513 1.00 96.12 91 VAL A CA 1
ATOM 741 C C . VAL A 1 91 ? 5.541 -2.249 -7.469 1.00 96.12 91 VAL A C 1
ATOM 743 O O . VAL A 1 91 ? 4.573 -2.357 -6.719 1.00 96.12 91 VAL A O 1
ATOM 746 N N . ALA A 1 92 ? 6.619 -3.030 -7.379 1.00 94.62 92 ALA A N 1
ATOM 747 C CA . ALA A 1 92 ? 6.776 -4.060 -6.356 1.00 94.62 92 ALA A CA 1
ATOM 748 C C . ALA A 1 92 ? 6.785 -3.458 -4.940 1.00 94.62 92 ALA A C 1
ATOM 750 O O . ALA A 1 92 ? 6.023 -3.910 -4.092 1.00 94.62 92 ALA A O 1
ATOM 751 N N . GLU A 1 93 ? 7.540 -2.379 -4.714 1.00 93.56 93 GLU A N 1
ATOM 752 C CA . GLU A 1 93 ? 7.548 -1.629 -3.446 1.00 93.56 93 GLU A CA 1
ATOM 753 C C . GLU A 1 93 ? 6.156 -1.087 -3.090 1.00 93.56 93 GLU A C 1
ATOM 755 O O . GLU A 1 93 ? 5.719 -1.145 -1.941 1.00 93.56 93 GLU A O 1
ATOM 760 N N . GLN A 1 94 ? 5.420 -0.567 -4.079 1.00 94.00 94 GLN A N 1
ATOM 761 C CA . GLN A 1 94 ? 4.053 -0.093 -3.866 1.00 94.00 94 GLN A CA 1
ATOM 762 C C . GLN A 1 94 ? 3.108 -1.240 -3.486 1.00 94.00 94 GLN A C 1
ATOM 764 O O . GLN A 1 94 ? 2.293 -1.080 -2.578 1.00 94.00 94 GLN A O 1
ATOM 769 N N . ARG A 1 95 ? 3.217 -2.385 -4.165 1.00 94.50 95 ARG A N 1
ATOM 770 C CA . ARG A 1 95 ? 2.427 -3.584 -3.867 1.00 94.50 95 ARG A CA 1
ATOM 771 C C . ARG A 1 95 ? 2.716 -4.095 -2.459 1.00 94.50 95 ARG A C 1
ATOM 773 O O . ARG A 1 95 ? 1.787 -4.422 -1.727 1.00 94.50 95 ARG A O 1
ATOM 780 N N . GLU A 1 96 ? 3.989 -4.125 -2.073 1.00 93.12 96 GLU A N 1
ATOM 781 C CA . GLU A 1 96 ? 4.401 -4.480 -0.719 1.00 93.12 96 GLU A CA 1
ATOM 782 C C . GLU A 1 96 ? 3.813 -3.510 0.309 1.00 93.12 96 GLU A C 1
ATOM 784 O O . GLU A 1 96 ? 3.204 -3.960 1.272 1.00 93.12 96 GLU A O 1
ATOM 789 N N . MET A 1 97 ? 3.900 -2.195 0.087 1.00 93.19 97 MET A N 1
ATOM 790 C CA . MET A 1 97 ? 3.314 -1.190 0.983 1.00 93.19 97 MET A CA 1
ATOM 791 C C . MET A 1 97 ? 1.803 -1.389 1.182 1.00 93.19 97 MET A C 1
ATOM 793 O O . MET A 1 97 ? 1.317 -1.334 2.309 1.00 93.19 97 MET A O 1
ATOM 797 N N . ILE A 1 98 ? 1.059 -1.655 0.102 1.00 94.81 98 ILE A N 1
ATOM 798 C CA . ILE A 1 98 ? -0.380 -1.963 0.164 1.00 94.81 98 ILE A CA 1
ATOM 799 C C . ILE A 1 98 ? -0.622 -3.193 1.046 1.00 94.81 98 ILE A C 1
ATOM 801 O O . ILE A 1 98 ? -1.481 -3.167 1.927 1.00 94.81 98 ILE A O 1
ATOM 805 N N . HIS A 1 99 ? 0.164 -4.251 0.842 1.00 93.12 99 HIS A N 1
ATOM 806 C CA . HIS A 1 99 ? 0.046 -5.476 1.621 1.00 93.12 99 HIS A CA 1
ATOM 807 C C . HIS A 1 99 ? 0.393 -5.261 3.101 1.00 93.12 99 HIS A C 1
ATOM 809 O O . HIS A 1 99 ? -0.342 -5.711 3.974 1.00 93.12 99 HIS A O 1
ATOM 815 N N . ARG A 1 100 ? 1.457 -4.508 3.400 1.00 93.56 100 ARG A N 1
ATOM 816 C CA . ARG A 1 100 ? 1.848 -4.147 4.771 1.00 93.56 100 ARG A CA 1
ATOM 817 C C . ARG A 1 100 ? 0.743 -3.394 5.500 1.00 93.56 100 ARG A C 1
ATOM 819 O O . ARG A 1 100 ? 0.417 -3.759 6.623 1.00 93.56 100 ARG A O 1
ATOM 826 N N . ILE A 1 101 ? 0.139 -2.388 4.859 1.00 95.00 101 ILE A N 1
ATOM 827 C CA . ILE A 1 101 ? -0.990 -1.635 5.430 1.00 95.00 101 ILE A CA 1
ATOM 828 C C . ILE A 1 101 ? -2.129 -2.585 5.797 1.00 95.00 101 ILE A C 1
ATOM 830 O O . ILE A 1 101 ? -2.683 -2.478 6.890 1.00 95.00 101 ILE A O 1
ATOM 834 N N . TRP A 1 102 ? -2.461 -3.518 4.903 1.00 95.00 102 TRP A N 1
ATOM 835 C CA . TRP A 1 102 ? -3.517 -4.492 5.145 1.00 95.00 102 TRP A CA 1
ATOM 836 C C . TRP A 1 102 ? -3.204 -5.411 6.325 1.00 95.00 102 TRP A C 1
ATOM 838 O O . TRP A 1 102 ? -4.058 -5.596 7.185 1.00 95.00 102 TRP A O 1
ATOM 848 N N . LEU A 1 103 ? -1.977 -5.927 6.418 1.00 92.31 103 LEU A N 1
ATOM 849 C CA . LEU A 1 103 ? -1.553 -6.752 7.552 1.00 92.31 103 LEU A CA 1
ATOM 850 C C . LEU A 1 103 ? -1.608 -5.980 8.874 1.00 92.31 103 LEU A C 1
ATOM 852 O O . LEU A 1 103 ? -2.168 -6.481 9.843 1.00 92.31 103 LEU A O 1
ATOM 856 N N . CYS A 1 104 ? -1.104 -4.743 8.905 1.00 92.75 104 CYS A N 1
ATOM 857 C CA . CYS A 1 104 ? -1.195 -3.893 10.092 1.00 92.75 104 CYS A CA 1
ATOM 858 C C . CYS A 1 104 ? -2.649 -3.613 10.492 1.00 92.75 104 CYS A C 1
ATOM 860 O O . CYS A 1 104 ? -2.948 -3.544 11.676 1.00 92.75 104 CYS A O 1
ATOM 862 N N . PHE A 1 105 ? -3.548 -3.452 9.517 1.00 94.25 105 PHE A N 1
ATOM 863 C CA . PHE A 1 105 ? -4.975 -3.284 9.771 1.00 94.25 105 PHE A CA 1
ATOM 864 C C . PHE A 1 105 ? -5.604 -4.542 10.376 1.00 94.25 105 PHE A C 1
ATOM 866 O O . PHE A 1 105 ? -6.301 -4.428 11.377 1.00 94.25 105 PHE A O 1
ATOM 873 N N . GLN A 1 106 ? -5.324 -5.728 9.825 1.00 91.75 106 GLN A N 1
ATOM 874 C CA . GLN A 1 106 ? -5.804 -7.002 10.383 1.00 91.75 106 GLN A CA 1
ATOM 875 C C . GLN A 1 106 ? -5.263 -7.265 11.793 1.00 91.75 106 GLN A C 1
ATOM 877 O O . GLN A 1 106 ? -5.902 -7.957 12.576 1.00 91.75 106 GLN A O 1
ATOM 882 N N . GLY A 1 107 ? -4.099 -6.701 12.111 1.00 89.12 107 GLY A N 1
ATOM 883 C CA . GLY A 1 107 ? -3.467 -6.807 13.416 1.00 89.12 107 GLY A CA 1
ATOM 884 C C . GLY A 1 107 ? -3.921 -5.793 14.466 1.00 89.12 107 GLY A C 1
ATOM 885 O O . GLY A 1 107 ? -3.308 -5.716 15.530 1.00 89.12 107 GLY A O 1
ATOM 886 N N . LEU A 1 108 ? -4.926 -4.966 14.174 1.00 91.25 108 LEU A N 1
ATOM 887 C CA . LEU A 1 108 ? -5.426 -3.997 15.143 1.00 91.25 108 LEU A CA 1
ATOM 888 C C . LEU A 1 108 ? -6.235 -4.677 16.258 1.00 91.25 108 LEU A C 1
ATOM 890 O O . LEU A 1 108 ? -6.951 -5.642 15.992 1.00 91.25 108 LEU A O 1
ATOM 894 N N . PRO A 1 109 ? -6.224 -4.110 17.480 1.00 90.25 109 PRO A N 1
ATOM 895 C CA . PRO A 1 109 ? -7.139 -4.518 18.539 1.00 90.25 109 PRO A CA 1
ATOM 896 C C . PRO A 1 109 ? -8.587 -4.440 18.062 1.00 90.25 109 PRO A C 1
ATOM 898 O O . PRO A 1 109 ? -8.948 -3.500 17.347 1.00 90.25 109 PRO A O 1
ATOM 901 N N . LYS A 1 110 ? -9.436 -5.358 18.529 1.00 89.06 110 LYS A N 1
ATOM 902 C CA . LYS A 1 110 ? -10.831 -5.488 18.074 1.00 89.06 110 LYS A CA 1
ATOM 903 C C . LYS A 1 110 ? -11.599 -4.162 17.997 1.00 89.06 110 LYS A C 1
ATOM 905 O O . LYS A 1 110 ? -12.217 -3.872 16.980 1.00 89.06 110 LYS A O 1
ATOM 910 N N . GLU A 1 111 ? -11.532 -3.326 19.035 1.00 89.56 111 GLU A N 1
ATOM 911 C CA . GLU A 1 111 ? -12.243 -2.037 19.053 1.00 89.56 111 GLU A CA 1
ATOM 912 C C . GLU A 1 111 ? -11.770 -1.071 17.957 1.00 89.56 111 GLU A C 1
ATOM 914 O O . GLU A 1 111 ? -12.568 -0.361 17.348 1.00 89.56 111 GLU A O 1
ATOM 919 N N . GLU A 1 112 ? -10.460 -1.018 17.720 1.00 92.88 112 GLU A N 1
ATOM 920 C CA . GLU A 1 112 ? -9.842 -0.167 16.702 1.00 92.88 112 GLU A CA 1
ATOM 921 C C . GLU A 1 112 ? -10.121 -0.715 15.296 1.00 92.88 112 GLU A C 1
ATOM 923 O O . GLU A 1 112 ? -10.455 0.052 14.386 1.00 92.88 112 GLU A O 1
ATOM 928 N N . TYR A 1 113 ? -10.041 -2.039 15.144 1.00 94.25 113 TYR A N 1
ATOM 929 C CA . TYR A 1 113 ? -10.371 -2.763 13.922 1.00 94.25 113 TYR A CA 1
ATOM 930 C C . TYR A 1 113 ? -11.819 -2.517 13.497 1.00 94.25 113 TYR A C 1
ATOM 932 O O . TYR A 1 113 ? -12.045 -2.050 12.382 1.00 94.25 113 TYR A O 1
ATOM 940 N N . ASP A 1 114 ? -12.789 -2.753 14.387 1.00 94.25 114 ASP A N 1
ATOM 941 C CA . ASP A 1 114 ? -14.223 -2.649 14.089 1.00 94.25 114 ASP A CA 1
ATOM 942 C C . ASP A 1 114 ? -14.592 -1.237 13.599 1.00 94.25 114 ASP A C 1
ATOM 944 O O . ASP A 1 114 ? -15.356 -1.072 12.642 1.00 94.25 114 ASP A O 1
ATOM 948 N N . ILE A 1 115 ? -13.998 -0.200 14.205 1.00 94.94 115 ILE A N 1
ATOM 949 C CA . ILE A 1 115 ? -14.198 1.197 13.796 1.00 94.94 115 ILE A CA 1
ATOM 950 C C . ILE A 1 115 ? -13.663 1.434 12.380 1.00 94.94 115 ILE A C 1
ATOM 952 O O . ILE A 1 115 ? -14.368 2.004 11.543 1.00 94.94 115 ILE A O 1
ATOM 956 N N . LEU A 1 116 ? -12.419 1.033 12.097 1.00 96.06 116 LEU A N 1
ATOM 957 C CA . LEU A 1 116 ? -11.810 1.252 10.783 1.00 96.06 116 LEU A CA 1
ATOM 958 C C . LEU A 1 116 ? -12.462 0.396 9.691 1.00 96.06 116 LEU A C 1
ATOM 960 O O . LEU A 1 116 ? -12.636 0.882 8.572 1.00 96.06 116 LEU A O 1
ATOM 964 N N . HIS A 1 117 ? -12.859 -0.834 10.017 1.00 96.38 117 HIS A N 1
ATOM 965 C CA . HIS A 1 117 ? -13.582 -1.732 9.124 1.00 96.38 117 HIS A CA 1
ATOM 966 C C . HIS A 1 117 ? -14.903 -1.095 8.682 1.00 96.38 117 HIS A C 1
ATOM 968 O O . HIS A 1 117 ? -15.120 -0.883 7.489 1.00 96.38 117 HIS A O 1
ATOM 974 N N . ALA A 1 118 ? -15.742 -0.679 9.633 1.00 96.31 118 ALA A N 1
ATOM 975 C CA . ALA A 1 118 ? -17.020 -0.049 9.319 1.00 96.31 118 ALA A CA 1
ATOM 976 C C . ALA A 1 118 ? -16.842 1.268 8.539 1.00 96.31 118 ALA A C 1
ATOM 978 O O . ALA A 1 118 ? -17.549 1.525 7.564 1.00 96.31 118 ALA A O 1
ATOM 979 N N . LEU A 1 119 ? -15.880 2.113 8.931 1.00 96.00 119 LEU A N 1
ATOM 980 C CA . LEU A 1 119 ? -15.673 3.415 8.288 1.00 96.00 119 LEU A CA 1
ATOM 981 C C . LEU A 1 119 ? -15.089 3.319 6.877 1.00 96.00 119 LEU A C 1
ATOM 983 O O . LEU A 1 119 ? -15.511 4.074 6.002 1.00 96.00 119 LEU A O 1
ATOM 987 N N . TYR A 1 120 ? -14.087 2.465 6.661 1.00 96.44 120 TYR A N 1
ATOM 988 C CA . TYR A 1 120 ? -13.290 2.492 5.432 1.00 96.44 120 TYR A CA 1
ATOM 989 C C . TYR A 1 120 ? -13.513 1.285 4.530 1.00 96.44 120 TYR A C 1
ATOM 991 O O . 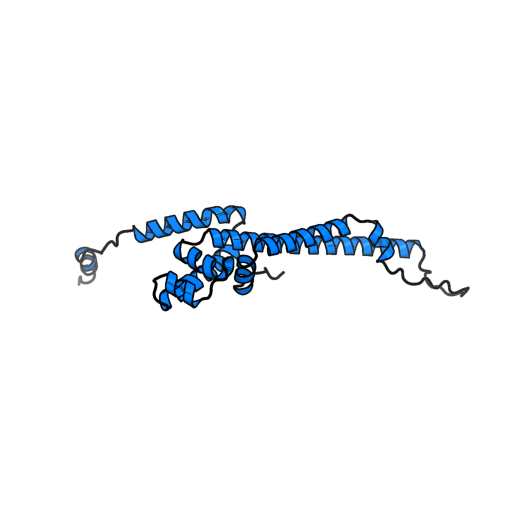TYR A 1 120 ? -13.498 1.478 3.319 1.00 96.44 120 TYR A O 1
ATOM 999 N N . VAL A 1 121 ? -13.774 0.096 5.079 1.00 95.56 121 VAL A N 1
ATOM 1000 C CA . VAL A 1 121 ? -14.031 -1.120 4.287 1.00 95.56 121 VAL A CA 1
ATOM 1001 C C . VAL A 1 121 ? -15.508 -1.196 3.895 1.00 95.56 121 VAL A C 1
ATOM 1003 O O . VAL A 1 121 ? -15.837 -1.295 2.717 1.00 95.56 121 VAL A O 1
ATOM 1006 N N . GLU A 1 122 ? -16.416 -1.064 4.865 1.00 95.50 122 GLU A N 1
ATOM 1007 C CA . GLU A 1 122 ? -17.869 -1.068 4.613 1.00 95.50 122 GLU A CA 1
ATOM 1008 C C . GLU A 1 122 ? -18.392 0.292 4.130 1.00 95.50 122 GLU A C 1
ATOM 1010 O O . GLU A 1 122 ? -19.518 0.394 3.640 1.00 95.50 122 GLU A O 1
ATOM 1015 N N . ASN A 1 123 ? -17.569 1.341 4.250 1.00 93.88 123 ASN A N 1
ATOM 1016 C CA . ASN A 1 123 ? -17.889 2.708 3.840 1.00 93.88 123 ASN A CA 1
ATOM 1017 C C . ASN A 1 123 ? -19.182 3.240 4.499 1.00 93.88 123 ASN A C 1
ATOM 1019 O O . ASN A 1 123 ? -19.986 3.942 3.876 1.00 93.88 123 ASN A O 1
ATOM 1023 N N . MET A 1 124 ? -19.388 2.887 5.771 1.00 95.00 124 MET A N 1
ATOM 1024 C CA . MET A 1 124 ? -20.549 3.288 6.560 1.00 95.00 124 MET A CA 1
ATOM 1025 C C . MET A 1 124 ? -20.462 4.764 6.979 1.00 95.00 124 MET A C 1
ATOM 1027 O O . MET A 1 124 ? -19.376 5.298 7.227 1.00 95.00 124 MET A O 1
ATOM 1031 N N . PRO A 1 125 ? -21.606 5.461 7.108 1.00 95.00 125 PRO A N 1
ATOM 1032 C CA . PRO A 1 125 ? -21.608 6.863 7.489 1.00 95.00 125 PRO A CA 1
ATOM 1033 C C . PRO A 1 125 ? -21.115 7.042 8.927 1.00 95.00 125 PRO A C 1
ATOM 1035 O O . PRO A 1 125 ? -21.557 6.357 9.848 1.00 95.00 125 PRO A O 1
ATOM 1038 N N . TYR A 1 126 ? -20.265 8.049 9.123 1.00 93.69 126 TYR A N 1
ATOM 1039 C CA . TYR A 1 126 ? -19.555 8.313 10.376 1.00 93.69 126 TYR A CA 1
ATOM 1040 C C . TYR A 1 126 ? -20.432 8.242 11.633 1.00 93.69 126 TYR A C 1
ATOM 1042 O O . TYR A 1 126 ? -20.148 7.502 12.569 1.00 93.69 126 TYR A O 1
ATOM 1050 N N . LYS A 1 127 ? -21.557 8.968 11.618 1.00 92.62 127 LYS A N 1
ATOM 1051 C CA . LYS A 1 127 ? -22.491 9.044 12.751 1.00 92.62 127 LYS A CA 1
ATOM 1052 C C . LYS A 1 127 ? -23.139 7.699 13.087 1.00 92.62 127 LYS A C 1
ATOM 1054 O O . LYS A 1 127 ? -23.522 7.483 14.233 1.00 92.62 127 LYS A O 1
ATOM 1059 N N . ALA A 1 128 ? -23.310 6.817 12.101 1.00 93.44 128 ALA A N 1
ATOM 1060 C CA . ALA A 1 128 ? -23.867 5.490 12.340 1.00 93.44 128 ALA A CA 1
ATOM 1061 C C . ALA A 1 128 ? -22.853 4.605 13.069 1.00 93.44 128 ALA A C 1
ATOM 1063 O O . ALA A 1 128 ? -23.222 3.983 14.061 1.00 93.44 128 ALA A O 1
ATOM 1064 N N . VAL A 1 129 ? -21.589 4.626 12.629 1.00 94.25 129 VAL A N 1
ATOM 1065 C CA . VAL A 1 129 ? -20.495 3.870 13.260 1.00 94.25 129 VAL A CA 1
ATOM 1066 C C . VAL A 1 129 ? -20.224 4.369 14.680 1.00 94.25 129 VAL A C 1
ATOM 1068 O O . VAL A 1 129 ? -20.085 3.584 15.616 1.00 94.25 129 VAL A O 1
ATOM 1071 N N . GLU A 1 130 ? -20.232 5.687 14.875 1.00 92.94 130 GLU A N 1
ATOM 1072 C CA . GLU A 1 130 ? -20.106 6.289 16.201 1.00 92.94 130 GLU A CA 1
ATOM 1073 C C . GLU A 1 130 ? -21.233 5.814 17.133 1.00 92.94 130 GLU A C 1
ATOM 1075 O O . GLU A 1 130 ? -20.977 5.344 18.240 1.00 92.94 130 GLU A O 1
ATOM 1080 N N . LYS A 1 131 ? -22.488 5.834 16.667 1.00 91.31 131 LYS A N 1
ATOM 1081 C CA . LYS A 1 131 ? -23.632 5.373 17.463 1.00 91.31 131 LYS A CA 1
ATOM 1082 C C . LYS A 1 131 ? -23.581 3.870 17.762 1.00 91.31 131 LYS A C 1
ATOM 1084 O O . LYS A 1 131 ? -23.966 3.467 18.860 1.00 91.31 131 LYS A O 1
ATOM 1089 N N . SER A 1 132 ? -23.125 3.039 16.821 1.00 89.25 132 SER A N 1
ATOM 1090 C CA . SER A 1 132 ? -23.017 1.587 17.019 1.00 89.25 132 SER A CA 1
ATOM 1091 C C . SER A 1 132 ? -21.874 1.196 17.953 1.00 89.25 132 SER A C 1
ATOM 1093 O O . SER A 1 132 ? -21.985 0.179 18.633 1.00 89.25 132 SER A O 1
ATOM 1095 N N . SER A 1 133 ? -20.820 2.014 18.035 1.00 87.12 133 SER A N 1
ATOM 1096 C CA . SER A 1 133 ? -19.660 1.768 18.901 1.00 87.12 133 SER A CA 1
ATOM 1097 C C . SER A 1 133 ? -19.964 1.857 20.404 1.00 87.12 133 SER A C 1
ATOM 1099 O O . SER A 1 133 ? -19.192 1.349 21.210 1.00 87.12 133 SER A O 1
ATOM 1101 N N . LYS A 1 134 ? -21.087 2.480 20.801 1.00 88.00 134 LYS A N 1
ATOM 1102 C CA . LYS A 1 134 ? -21.517 2.672 22.205 1.00 88.00 134 LYS A CA 1
ATOM 1103 C C . LYS A 1 134 ? -20.486 3.370 23.111 1.00 88.00 134 LYS A C 1
ATOM 1105 O O . LYS A 1 134 ? -20.638 3.341 24.331 1.00 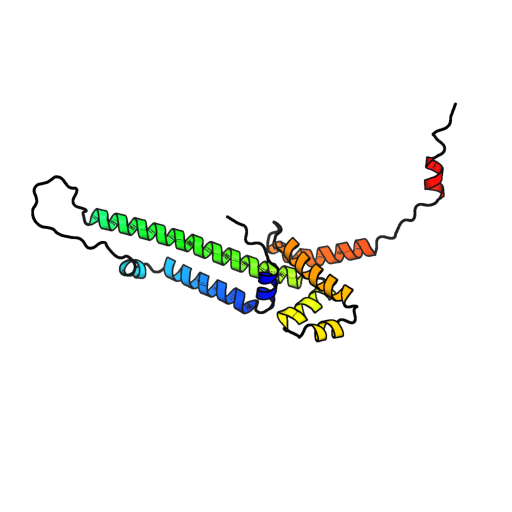88.00 134 LYS A O 1
ATOM 1110 N N . VAL A 1 135 ? -19.475 4.029 22.544 1.00 89.69 135 VAL A N 1
ATOM 1111 C CA . VAL A 1 135 ? -18.495 4.831 23.288 1.00 89.69 135 VAL A CA 1
ATOM 1112 C C . VAL A 1 135 ? -18.783 6.326 23.148 1.00 89.69 135 VAL A C 1
ATOM 1114 O O . VAL A 1 135 ? -19.561 6.758 22.299 1.00 89.69 135 VAL A O 1
ATOM 1117 N N . SER A 1 136 ? -18.159 7.145 24.000 1.00 93.38 136 SER A N 1
ATOM 1118 C CA . SER A 1 136 ? -18.245 8.603 23.866 1.00 93.38 136 SER A CA 1
ATOM 1119 C C . SER A 1 136 ? -17.586 9.081 22.566 1.00 93.38 136 SER A C 1
ATOM 1121 O O . SER A 1 136 ? -16.603 8.482 22.126 1.00 93.38 136 SER A O 1
ATOM 1123 N N . HIS A 1 137 ? -18.044 10.209 22.011 1.00 93.19 137 HIS A N 1
ATOM 1124 C CA . HIS A 1 137 ? -17.432 10.845 20.834 1.00 93.19 137 HIS A CA 1
ATOM 1125 C C . HIS A 1 137 ? -15.907 10.983 20.972 1.00 93.19 137 HIS A C 1
ATOM 1127 O O . HIS A 1 137 ? -15.139 10.615 20.088 1.00 93.19 137 HIS A O 1
ATOM 1133 N N . ARG A 1 138 ? -15.446 11.450 22.140 1.00 94.50 138 ARG A N 1
ATOM 1134 C CA . ARG A 1 138 ? -14.018 11.629 22.423 1.00 94.50 138 ARG A CA 1
ATOM 1135 C C . ARG A 1 138 ? -13.249 10.307 22.372 1.00 94.50 138 ARG A C 1
ATOM 1137 O O . ARG A 1 138 ? -12.131 10.276 21.864 1.00 94.50 138 ARG A O 1
ATOM 1144 N N . THR A 1 139 ? -13.828 9.235 22.905 1.00 93.06 139 THR A N 1
ATOM 1145 C CA . THR A 1 139 ? -13.227 7.895 22.874 1.00 93.06 139 THR A CA 1
ATOM 1146 C C . THR A 1 139 ? -13.204 7.345 21.450 1.00 93.06 139 THR A C 1
ATOM 1148 O O . THR A 1 139 ? -12.183 6.815 21.030 1.00 93.06 139 THR A O 1
ATOM 1151 N N . PHE A 1 140 ? -14.279 7.543 20.685 1.00 94.56 140 PHE A N 1
ATOM 1152 C CA . PHE A 1 140 ? -14.368 7.135 19.284 1.00 94.56 140 PHE A CA 1
ATOM 1153 C C . PHE A 1 140 ? -13.266 7.775 18.428 1.00 94.56 140 PHE A C 1
ATOM 1155 O O . PHE A 1 140 ? -12.505 7.081 17.755 1.00 94.56 140 PHE A O 1
ATOM 1162 N N . GLU A 1 141 ? -13.129 9.103 18.512 1.00 95.12 141 GLU A N 1
ATOM 1163 C CA . GLU A 1 141 ? -12.083 9.858 17.813 1.00 95.12 141 GLU A CA 1
ATOM 1164 C C . GLU A 1 141 ? -10.681 9.397 18.215 1.00 95.12 141 GLU A C 1
ATOM 1166 O O . GLU A 1 141 ? -9.805 9.252 17.357 1.00 95.12 141 GLU A O 1
ATOM 1171 N N . LYS A 1 142 ? -10.467 9.150 19.515 1.00 94.06 142 LYS A N 1
ATOM 1172 C CA . LYS A 1 142 ? -9.195 8.643 20.033 1.00 94.06 142 LYS A CA 1
ATOM 1173 C C . LYS A 1 142 ? -8.885 7.270 19.444 1.00 94.06 142 LYS A C 1
ATOM 1175 O O . LYS A 1 142 ? -7.817 7.129 18.863 1.00 94.06 142 LYS A O 1
ATOM 1180 N N . ASN A 1 143 ? -9.806 6.311 19.522 1.00 93.56 143 ASN A N 1
ATOM 1181 C CA . ASN A 1 143 ? -9.605 4.955 19.006 1.00 93.56 143 ASN A CA 1
ATOM 1182 C C . ASN A 1 143 ? -9.322 4.977 17.499 1.00 93.56 143 ASN A C 1
ATOM 1184 O O . ASN A 1 143 ? -8.328 4.409 17.060 1.00 93.56 143 ASN A O 1
ATOM 1188 N N . ARG A 1 144 ? -10.106 5.727 16.711 1.00 95.56 144 ARG A N 1
ATOM 1189 C CA . ARG A 1 144 ? -9.869 5.884 15.265 1.00 95.56 144 ARG A CA 1
ATOM 1190 C C . ARG A 1 144 ? -8.478 6.454 14.969 1.00 95.56 144 ARG A C 1
ATOM 1192 O O . ARG A 1 144 ? -7.766 5.955 14.102 1.00 95.56 144 ARG A O 1
ATOM 1199 N N . SER A 1 145 ? -8.098 7.524 15.666 1.00 95.12 145 SER A N 1
ATOM 1200 C CA . SER A 1 145 ? -6.824 8.215 15.422 1.00 95.12 145 SER A CA 1
ATOM 1201 C C . SER A 1 145 ? -5.631 7.373 15.886 1.00 95.12 145 SER A C 1
ATOM 1203 O O . SER A 1 145 ? -4.607 7.325 15.208 1.00 95.12 145 SER A O 1
ATOM 1205 N N . SER A 1 146 ? -5.780 6.664 17.007 1.00 93.62 146 SER A N 1
ATOM 1206 C CA . SER A 1 146 ? -4.809 5.696 17.516 1.00 93.62 146 SER A CA 1
ATOM 1207 C C . SER A 1 146 ? -4.621 4.525 16.555 1.00 93.62 146 SER A C 1
ATOM 1209 O O . SER A 1 146 ? -3.478 4.190 16.264 1.00 93.62 146 SER A O 1
ATOM 1211 N N . ALA A 1 147 ? -5.703 3.979 15.996 1.00 94.62 147 ALA A N 1
ATOM 1212 C CA . ALA A 1 147 ? -5.659 2.895 15.019 1.00 94.62 147 ALA A CA 1
ATOM 1213 C C . ALA A 1 147 ? -4.844 3.275 13.772 1.00 94.62 147 ALA A C 1
ATOM 1215 O O . ALA A 1 147 ? -3.911 2.572 13.384 1.00 94.62 147 ALA A O 1
ATOM 1216 N N . ILE A 1 148 ? -5.138 4.440 13.176 1.00 95.88 148 ILE A N 1
ATOM 1217 C CA . ILE A 1 148 ? -4.378 4.957 12.028 1.00 95.88 148 ILE A CA 1
ATOM 1218 C C . ILE A 1 148 ? -2.908 5.145 12.397 1.00 95.88 148 ILE A C 1
ATOM 1220 O O . ILE A 1 148 ? -2.035 4.727 11.639 1.00 95.88 148 ILE A O 1
ATOM 1224 N N . LYS A 1 149 ? -2.622 5.728 13.565 1.00 94.50 149 LYS A N 1
ATOM 1225 C CA . LYS A 1 149 ? -1.246 5.949 14.010 1.00 94.50 149 LYS A CA 1
ATOM 1226 C C . LYS A 1 149 ? -0.483 4.634 14.200 1.00 94.50 149 LYS A C 1
ATOM 1228 O O . LYS A 1 149 ? 0.641 4.537 13.725 1.00 94.50 149 LYS A O 1
ATOM 1233 N N . ARG A 1 150 ? -1.095 3.602 14.794 1.00 92.56 150 ARG A N 1
ATOM 1234 C CA . ARG A 1 150 ? -0.477 2.268 14.916 1.00 92.56 150 ARG A CA 1
ATOM 1235 C C . ARG A 1 150 ? -0.146 1.670 13.557 1.00 92.56 150 ARG A C 1
ATOM 1237 O O . ARG A 1 150 ? 0.973 1.203 13.362 1.00 92.56 150 ARG A O 1
ATOM 1244 N N . ILE A 1 151 ? -1.075 1.744 12.598 1.00 93.81 151 ILE A N 1
ATOM 1245 C CA . ILE A 1 151 ? -0.804 1.299 11.225 1.00 93.81 151 ILE A CA 1
ATOM 1246 C C . ILE A 1 151 ? 0.405 2.051 10.663 1.00 93.81 151 ILE A C 1
ATOM 1248 O O . ILE A 1 151 ? 1.290 1.423 10.090 1.00 93.81 151 ILE A O 1
ATOM 1252 N N . GLN A 1 152 ? 0.480 3.374 10.835 1.00 94.38 152 GLN A N 1
ATOM 1253 C CA . GLN A 1 152 ? 1.616 4.165 10.356 1.00 94.38 152 GLN A CA 1
ATOM 1254 C C . GLN A 1 152 ? 2.934 3.765 11.022 1.00 94.38 152 GLN A C 1
ATOM 1256 O O . GLN A 1 152 ? 3.924 3.581 10.316 1.00 94.38 152 GLN A O 1
ATOM 1261 N N . ASP A 1 153 ? 2.951 3.635 12.345 1.00 91.19 153 ASP A N 1
ATOM 1262 C CA . ASP A 1 153 ? 4.156 3.347 13.122 1.00 91.19 153 ASP A CA 1
ATOM 1263 C C . ASP A 1 153 ? 4.719 1.966 12.753 1.00 91.19 153 ASP A C 1
ATOM 1265 O O . ASP A 1 153 ? 5.900 1.840 12.423 1.00 91.19 153 ASP A O 1
ATOM 1269 N N . VAL A 1 154 ? 3.862 0.941 12.697 1.00 89.38 154 VAL A N 1
ATOM 1270 C CA . VAL A 1 154 ? 4.276 -0.428 12.357 1.00 89.38 154 VAL A CA 1
ATOM 1271 C C . VAL A 1 154 ? 4.615 -0.550 10.868 1.00 89.38 154 VAL A C 1
ATOM 1273 O O . VAL A 1 154 ? 5.649 -1.115 10.511 1.00 89.38 154 VAL A O 1
ATOM 1276 N N . CYS A 1 155 ? 3.805 0.019 9.972 1.00 90.44 155 CYS A N 1
ATOM 1277 C CA . CYS A 1 155 ? 4.024 -0.107 8.528 1.00 90.44 155 CYS A CA 1
ATOM 1278 C C . CYS A 1 155 ? 5.315 0.587 8.068 1.00 90.44 155 CYS A C 1
ATOM 1280 O O . CYS A 1 155 ? 6.002 0.067 7.185 1.00 90.44 155 CYS A O 1
ATOM 1282 N N . ASN A 1 156 ? 5.656 1.732 8.668 1.00 89.94 156 ASN A N 1
ATOM 1283 C CA . ASN A 1 156 ? 6.865 2.499 8.349 1.00 89.94 156 ASN A CA 1
ATOM 1284 C C . ASN A 1 156 ? 8.115 2.025 9.105 1.00 89.94 156 ASN A C 1
ATOM 1286 O O . ASN A 1 156 ? 9.190 2.584 8.890 1.00 89.94 156 ASN A O 1
ATOM 1290 N N . SER A 1 157 ? 7.984 1.039 9.992 1.00 88.25 157 SER A N 1
ATOM 1291 C CA . SER A 1 157 ? 9.126 0.435 10.675 1.00 88.25 157 SER A CA 1
ATOM 1292 C C . SER A 1 157 ? 9.982 -0.394 9.711 1.00 88.25 157 SER A C 1
ATOM 1294 O O . SER A 1 157 ? 9.526 -0.819 8.646 1.00 88.25 157 SER A O 1
ATOM 1296 N N . GLU A 1 158 ? 11.215 -0.688 10.121 1.00 85.56 158 GLU A N 1
ATOM 1297 C CA . GLU A 1 158 ? 12.145 -1.548 9.373 1.00 85.56 158 GLU A CA 1
ATOM 1298 C C . GLU A 1 158 ? 11.772 -3.042 9.430 1.00 85.56 158 GLU A C 1
ATOM 1300 O O . GLU A 1 158 ? 12.488 -3.892 8.900 1.00 85.56 158 GLU A O 1
ATOM 1305 N N . LEU A 1 159 ? 10.649 -3.390 10.066 1.00 83.38 159 LEU A N 1
ATOM 1306 C CA . LEU A 1 159 ? 10.211 -4.773 10.184 1.00 83.38 159 LEU A CA 1
ATOM 1307 C C . LEU A 1 159 ? 9.886 -5.356 8.807 1.00 83.38 159 LEU A C 1
ATOM 1309 O O . LEU A 1 159 ? 9.125 -4.742 8.050 1.00 83.38 159 LEU A O 1
ATOM 1313 N N . PRO A 1 160 ? 10.370 -6.567 8.487 1.00 84.50 160 PRO A N 1
ATOM 1314 C CA . PRO A 1 160 ? 10.017 -7.227 7.243 1.00 84.50 160 PRO A CA 1
ATOM 1315 C C . PRO A 1 160 ? 8.538 -7.614 7.250 1.00 84.50 160 PRO A C 1
ATOM 1317 O O . PRO A 1 160 ? 7.972 -7.978 8.281 1.00 84.50 160 PRO A O 1
ATOM 1320 N N . THR A 1 161 ? 7.917 -7.588 6.073 1.00 83.56 161 THR A N 1
ATOM 1321 C CA . THR A 1 161 ? 6.481 -7.862 5.896 1.00 83.56 161 THR A CA 1
ATOM 1322 C C . THR A 1 161 ? 6.062 -9.227 6.465 1.00 83.56 161 THR A C 1
ATOM 1324 O O . THR A 1 161 ? 4.981 -9.354 7.030 1.00 83.56 161 THR A O 1
ATOM 1327 N N . SER A 1 162 ? 6.950 -10.226 6.432 1.00 79.31 162 SER A N 1
ATOM 1328 C CA . SER A 1 162 ? 6.725 -11.556 7.020 1.00 79.31 162 SER A CA 1
ATOM 1329 C C . SER A 1 162 ? 6.538 -11.560 8.540 1.00 79.31 162 SER A C 1
ATOM 1331 O O . SER A 1 162 ? 5.900 -12.465 9.068 1.00 79.31 162 SER A O 1
ATOM 1333 N N . ARG A 1 163 ? 7.080 -10.567 9.254 1.00 79.19 163 ARG A N 1
ATOM 1334 C CA . ARG A 1 163 ? 6.980 -10.449 10.717 1.00 79.19 163 ARG A CA 1
ATOM 1335 C C . ARG A 1 163 ? 5.766 -9.641 11.174 1.00 79.19 163 ARG A C 1
ATOM 1337 O O . ARG A 1 163 ? 5.460 -9.654 12.360 1.00 79.19 163 ARG A O 1
ATOM 1344 N N . LEU A 1 164 ? 5.049 -8.991 10.254 1.00 79.69 164 LEU A N 1
ATOM 1345 C CA . LEU A 1 164 ? 3.858 -8.204 10.591 1.00 79.69 164 LEU A CA 1
ATOM 1346 C C . LEU A 1 164 ? 2.693 -9.068 11.093 1.00 79.69 164 LEU A C 1
ATOM 1348 O O . LEU A 1 164 ? 1.915 -8.593 11.911 1.00 79.69 164 LEU A O 1
ATOM 1352 N N . PHE A 1 165 ? 2.612 -10.339 10.679 1.00 63.22 165 PHE A N 1
ATOM 1353 C CA . PHE A 1 165 ? 1.607 -11.285 11.183 1.00 63.22 165 PHE A CA 1
ATOM 1354 C C . PHE A 1 165 ? 1.699 -11.513 12.701 1.00 63.22 165 PHE A C 1
ATOM 1356 O O . PHE A 1 165 ? 0.678 -11.722 13.342 1.00 63.22 165 PHE A O 1
ATOM 1363 N N . CYS A 1 166 ? 2.906 -11.460 13.277 1.00 57.44 166 CYS A N 1
ATOM 1364 C CA . CYS A 1 166 ? 3.142 -11.779 14.690 1.00 57.44 166 CYS A CA 1
ATOM 1365 C C . CYS A 1 166 ? 2.988 -10.564 15.618 1.00 57.44 166 CYS A C 1
ATOM 1367 O O . CYS A 1 166 ? 2.753 -10.729 16.810 1.00 57.44 166 CYS A O 1
ATOM 1369 N N . TYR A 1 167 ? 3.085 -9.344 15.077 1.00 56.69 167 TYR A N 1
ATOM 1370 C CA . TYR A 1 167 ? 3.058 -8.119 15.881 1.00 56.69 167 TYR A CA 1
ATOM 1371 C C . TYR A 1 167 ? 1.712 -7.877 16.570 1.00 56.69 167 TYR A C 1
ATOM 1373 O O . TYR A 1 167 ? 1.684 -7.338 17.670 1.00 56.69 167 TYR A O 1
ATOM 1381 N N . ALA A 1 168 ? 0.611 -8.288 15.939 1.00 53.22 168 ALA A N 1
ATOM 1382 C CA . ALA A 1 168 ? -0.732 -8.165 16.499 1.00 53.22 168 ALA A CA 1
ATOM 1383 C C . ALA A 1 168 ? -0.907 -9.014 17.766 1.00 53.22 168 ALA A C 1
ATOM 1385 O O . ALA A 1 168 ? -1.313 -8.512 18.811 1.00 53.22 168 ALA A O 1
ATOM 1386 N N . GLU A 1 169 ? -0.528 -10.292 17.674 1.00 56.09 169 GLU A N 1
ATOM 1387 C CA . GLU A 1 169 ? -0.629 -11.253 18.774 1.00 56.09 169 GLU A CA 1
ATOM 1388 C C . GLU A 1 169 ? 0.340 -10.915 19.916 1.00 56.09 169 GLU A C 1
ATOM 1390 O O . GLU A 1 169 ? 0.012 -11.093 21.089 1.00 56.09 169 GLU A O 1
ATOM 1395 N N . GLU A 1 170 ? 1.538 -10.416 19.594 1.00 58.59 170 GLU A N 1
ATOM 1396 C CA . GLU A 1 170 ? 2.524 -9.988 20.591 1.00 58.59 170 GLU A CA 1
ATOM 1397 C C . GLU A 1 170 ? 2.129 -8.673 21.284 1.00 58.59 170 GLU A C 1
ATOM 1399 O O . GLU A 1 170 ? 2.345 -8.549 22.490 1.00 58.59 170 GLU A O 1
ATOM 1404 N N . GLU A 1 171 ? 1.521 -7.705 20.581 1.00 59.97 171 GLU A N 1
ATOM 1405 C CA . GLU A 1 171 ? 1.008 -6.477 21.212 1.00 59.97 171 GLU A CA 1
ATOM 1406 C C . GLU A 1 171 ? -0.169 -6.753 22.154 1.00 59.97 171 GLU A C 1
ATOM 1408 O O . GLU A 1 171 ? -0.204 -6.163 23.236 1.00 59.97 171 GLU A O 1
ATOM 1413 N N . GLU A 1 172 ? -1.125 -7.609 21.771 1.00 59.12 172 GLU A N 1
ATOM 1414 C CA . GLU A 1 172 ? -2.236 -7.978 22.662 1.00 59.12 172 GLU A CA 1
ATOM 1415 C C . GLU A 1 172 ? -1.707 -8.651 23.928 1.00 59.12 172 GLU A C 1
ATOM 1417 O O . GLU A 1 172 ? -2.034 -8.211 25.030 1.00 59.12 172 GLU A O 1
ATOM 1422 N N . ARG A 1 173 ? -0.776 -9.602 23.787 1.00 57.22 173 ARG A N 1
ATOM 1423 C CA . ARG A 1 173 ? -0.137 -10.273 24.927 1.00 57.22 173 ARG A CA 1
ATOM 1424 C C . ARG A 1 173 ? 0.585 -9.286 25.849 1.00 57.22 173 ARG A C 1
ATOM 1426 O O . ARG A 1 173 ? 0.424 -9.339 27.063 1.00 57.22 173 ARG A O 1
ATOM 1433 N N . GLN A 1 174 ? 1.322 -8.326 25.287 1.00 59.44 174 GLN A N 1
ATOM 1434 C CA . GLN A 1 174 ? 1.993 -7.287 26.076 1.00 59.44 174 GLN A CA 1
ATOM 1435 C C . GLN A 1 174 ? 1.028 -6.296 26.744 1.00 59.44 174 GLN A C 1
ATOM 1437 O O . GLN A 1 174 ? 1.389 -5.696 27.758 1.00 59.44 174 GLN A O 1
ATOM 1442 N N . ARG A 1 175 ? -0.164 -6.051 26.184 1.00 59.62 175 ARG A N 1
ATOM 1443 C CA . ARG A 1 175 ? -1.187 -5.220 26.842 1.00 59.62 175 ARG A CA 1
ATOM 1444 C C . ARG A 1 175 ? -1.858 -5.972 27.974 1.00 59.62 175 ARG A C 1
ATOM 1446 O O . ARG A 1 175 ? -1.961 -5.406 29.055 1.00 59.62 175 ARG A O 1
ATOM 1453 N N . GLU A 1 176 ? -2.224 -7.230 27.751 1.00 60.22 176 GLU A N 1
ATOM 1454 C CA . GLU A 1 176 ? -2.756 -8.104 28.797 1.00 60.22 176 GLU A CA 1
ATOM 1455 C C . GLU A 1 176 ? -1.773 -8.209 29.968 1.00 60.22 176 GLU A C 1
ATOM 1457 O O . GLU A 1 176 ? -2.175 -8.038 31.115 1.00 60.22 176 GLU A O 1
ATOM 1462 N N . GLU A 1 177 ? -0.473 -8.375 29.701 1.00 56.84 177 GLU A N 1
ATOM 1463 C CA . GLU A 1 177 ? 0.582 -8.378 30.725 1.00 56.84 177 GLU A CA 1
ATOM 1464 C C . GLU A 1 177 ? 0.678 -7.046 31.490 1.00 56.84 177 GLU A C 1
ATOM 1466 O O . GLU A 1 177 ? 0.854 -7.047 32.705 1.00 56.84 177 GLU A O 1
ATOM 1471 N N . ARG A 1 178 ? 0.527 -5.892 30.825 1.00 57.94 178 ARG A N 1
ATOM 1472 C CA . ARG A 1 178 ? 0.530 -4.575 31.498 1.00 57.94 178 ARG A CA 1
ATOM 1473 C C . ARG A 1 178 ? -0.738 -4.312 32.307 1.00 57.94 178 ARG A C 1
ATOM 1475 O O . ARG A 1 178 ? -0.666 -3.614 33.311 1.00 57.94 178 ARG A O 1
ATOM 1482 N N . GLU A 1 179 ? -1.881 -4.828 31.868 1.00 59.22 179 GLU A N 1
ATOM 1483 C CA . GLU A 1 179 ? -3.158 -4.719 32.584 1.00 59.22 179 GLU A CA 1
ATOM 1484 C C . GLU A 1 179 ? -3.249 -5.696 33.764 1.00 59.22 179 GLU A C 1
ATOM 1486 O O . GLU A 1 179 ? -3.914 -5.401 34.756 1.00 59.22 179 GLU A O 1
ATOM 1491 N N . THR A 1 180 ? -2.560 -6.839 33.682 1.00 56.38 180 THR A N 1
ATOM 1492 C CA . THR A 1 180 ? -2.490 -7.840 34.758 1.00 56.38 180 THR A CA 1
ATOM 1493 C C . THR A 1 180 ? -1.365 -7.603 35.754 1.00 56.38 180 THR A C 1
ATOM 1495 O O . THR A 1 180 ? -1.409 -8.201 36.828 1.00 56.38 180 THR A O 1
ATOM 1498 N N . GLN A 1 181 ? -0.391 -6.733 35.462 1.00 44.16 181 GLN A N 1
ATOM 1499 C CA . GLN A 1 181 ? 0.606 -6.329 36.453 1.00 44.16 181 GLN A CA 1
ATOM 1500 C C . GLN A 1 181 ? -0.087 -5.611 37.625 1.00 44.16 181 GLN A C 1
ATOM 1502 O O . GLN A 1 181 ? -0.622 -4.511 37.448 1.00 44.16 181 GLN A O 1
ATOM 1507 N N . PRO A 1 182 ? -0.111 -6.217 38.828 1.00 43.78 182 PRO A N 1
ATOM 1508 C CA . PRO A 1 182 ? -0.733 -5.601 39.983 1.00 43.78 182 PRO A CA 1
ATOM 1509 C C . PRO A 1 182 ? 0.095 -4.382 40.389 1.00 43.78 182 PRO A C 1
ATOM 1511 O O . PRO A 1 182 ? 1.322 -4.428 40.429 1.00 43.78 182 PRO A O 1
ATOM 1514 N N . TYR A 1 183 ? -0.582 -3.277 40.685 1.00 54.03 183 TYR A N 1
ATOM 1515 C CA . TYR A 1 183 ? 0.063 -2.090 41.230 1.00 54.03 183 TYR A CA 1
ATOM 1516 C C . TYR A 1 183 ? 0.647 -2.438 42.607 1.00 54.03 183 TYR A C 1
ATOM 1518 O O . TYR A 1 183 ? -0.100 -2.570 43.578 1.00 54.03 183 TYR A O 1
ATOM 1526 N N . GLU A 1 184 ? 1.965 -2.603 42.706 1.00 58.44 184 GLU A N 1
ATOM 1527 C CA . GLU A 1 184 ? 2.645 -2.719 43.997 1.00 58.44 184 GLU A CA 1
ATOM 1528 C C . GLU A 1 184 ? 2.659 -1.332 44.655 1.00 58.44 184 GLU A C 1
ATOM 1530 O O . GLU A 1 184 ? 3.490 -0.471 44.362 1.00 58.44 184 GLU A O 1
ATOM 1535 N N . GLN A 1 185 ? 1.671 -1.071 45.515 1.00 57.19 185 GLN A N 1
ATOM 1536 C CA . GLN A 1 185 ? 1.721 0.065 46.430 1.00 57.19 185 GLN A CA 1
ATOM 1537 C C . GLN A 1 185 ? 2.921 -0.135 47.360 1.00 57.19 185 GLN A C 1
ATOM 1539 O O . GLN A 1 185 ? 2.941 -1.101 48.120 1.00 57.19 185 GLN A O 1
ATOM 1544 N N . MET A 1 186 ? 3.896 0.780 47.323 1.00 63.69 186 MET A N 1
ATOM 1545 C CA . MET A 1 186 ? 4.939 0.818 48.351 1.00 63.69 186 MET A CA 1
ATOM 1546 C C . MET A 1 186 ? 4.277 0.921 49.724 1.00 63.69 186 MET A C 1
ATOM 1548 O O . MET A 1 186 ? 3.398 1.765 49.943 1.00 63.69 186 MET A O 1
ATOM 1552 N N . ASN A 1 187 ? 4.700 0.066 50.650 1.00 69.19 187 ASN A N 1
ATOM 1553 C CA . ASN A 1 187 ? 4.246 0.155 52.027 1.00 69.19 187 ASN A CA 1
ATOM 1554 C C . ASN A 1 187 ? 4.840 1.418 52.665 1.00 69.19 187 ASN A C 1
ATOM 1556 O O . ASN A 1 187 ? 6.014 1.725 52.476 1.00 69.19 187 ASN A O 1
ATOM 1560 N N . LEU A 1 188 ? 4.040 2.148 53.451 1.00 59.78 188 LEU A N 1
ATOM 1561 C CA . LEU A 1 188 ? 4.452 3.402 54.105 1.00 59.78 188 LEU A CA 1
ATOM 1562 C C . LEU A 1 188 ? 5.730 3.239 54.954 1.00 59.78 188 LEU A C 1
ATOM 1564 O O . LEU A 1 188 ? 6.487 4.190 55.106 1.00 59.78 188 LEU A O 1
ATOM 1568 N N . SER A 1 189 ? 5.986 2.035 55.471 1.00 66.75 189 SER A N 1
ATOM 1569 C CA . SER A 1 189 ? 7.215 1.685 56.189 1.00 66.75 189 SER A CA 1
ATOM 1570 C C . SER A 1 189 ? 8.470 1.810 55.319 1.00 66.75 189 SER A C 1
ATOM 1572 O O . SER A 1 189 ? 9.434 2.430 55.742 1.00 66.75 189 SER A O 1
ATOM 1574 N N . GLU A 1 190 ? 8.433 1.334 54.072 1.00 66.44 190 GLU A N 1
ATOM 1575 C CA . GLU A 1 190 ? 9.581 1.403 53.151 1.00 66.44 190 GLU A CA 1
ATOM 1576 C C . GLU A 1 190 ? 9.887 2.840 52.702 1.00 66.44 190 GLU A C 1
ATOM 1578 O O . GLU A 1 190 ? 11.015 3.151 52.331 1.00 66.44 190 GLU A O 1
ATOM 1583 N N . PHE A 1 191 ? 8.893 3.733 52.754 1.00 63.50 191 PHE A N 1
ATOM 1584 C CA . PHE A 1 191 ? 9.071 5.159 52.472 1.00 63.50 191 PHE A CA 1
ATOM 1585 C C . PHE A 1 191 ? 9.681 5.922 53.660 1.00 63.50 191 PHE A C 1
ATOM 1587 O O . PHE A 1 191 ? 10.442 6.863 53.456 1.00 63.50 191 PHE A O 1
ATOM 1594 N N . LEU A 1 192 ? 9.359 5.518 54.893 1.00 62.25 192 LEU A N 1
ATOM 1595 C CA . LEU A 1 192 ? 9.826 6.175 56.120 1.00 62.25 192 LEU A CA 1
ATOM 1596 C C . LEU A 1 192 ? 11.222 5.701 56.559 1.00 62.25 192 LEU A C 1
ATOM 1598 O O . LEU A 1 192 ? 11.965 6.484 57.146 1.00 62.25 192 LEU A O 1
ATOM 1602 N N . ASP A 1 193 ? 11.621 4.477 56.201 1.00 59.41 193 ASP A N 1
ATOM 1603 C CA . ASP A 1 193 ? 12.955 3.931 56.502 1.00 59.41 193 ASP A CA 1
ATOM 1604 C C . ASP A 1 193 ? 14.089 4.608 55.694 1.00 59.41 193 ASP A C 1
ATOM 1606 O O . ASP A 1 193 ? 15.269 4.424 55.989 1.00 59.41 193 ASP A O 1
ATOM 1610 N N . GLY A 1 194 ? 13.755 5.426 54.685 1.00 56.25 194 GLY A N 1
ATOM 1611 C CA . GLY A 1 194 ? 14.719 6.191 53.884 1.00 56.25 194 GLY A CA 1
ATOM 1612 C C . GLY A 1 194 ? 15.146 7.543 54.475 1.00 56.25 194 GLY A C 1
ATOM 1613 O O . GLY A 1 194 ? 16.074 8.157 53.947 1.00 56.25 194 GLY A O 1
ATOM 1614 N N . GLU A 1 195 ? 14.500 8.026 55.545 1.00 50.91 195 GLU A N 1
ATOM 1615 C CA . GLU A 1 195 ? 14.774 9.355 56.126 1.00 50.91 195 GLU A CA 1
ATOM 1616 C C . GLU A 1 195 ? 15.626 9.333 57.414 1.00 50.91 195 GLU A C 1
ATOM 1618 O O . GLU A 1 195 ? 16.109 10.387 57.833 1.00 50.91 195 GLU A O 1
ATOM 1623 N N . GLU A 1 196 ? 15.901 8.174 58.029 1.00 51.16 196 GLU A N 1
ATOM 1624 C CA . GLU A 1 196 ? 16.623 8.131 59.320 1.00 51.16 196 GLU A CA 1
ATOM 1625 C C . GLU A 1 196 ? 18.161 8.252 59.229 1.00 51.16 196 GLU A C 1
ATOM 1627 O O . GLU A 1 196 ? 18.815 8.500 60.245 1.00 51.16 196 GLU A O 1
ATOM 1632 N N . ASP A 1 197 ? 18.765 8.186 58.038 1.00 52.44 197 ASP A N 1
ATOM 1633 C CA . ASP A 1 197 ? 20.234 8.162 57.892 1.00 52.44 197 ASP A CA 1
ATOM 1634 C C . ASP A 1 197 ? 20.906 9.527 57.618 1.00 52.44 197 ASP A C 1
ATOM 1636 O O . ASP A 1 197 ? 22.093 9.584 57.292 1.00 52.44 197 ASP A O 1
ATOM 1640 N N . THR A 1 198 ? 20.211 10.660 57.799 1.00 52.88 198 THR A N 1
ATOM 1641 C CA . THR A 1 198 ? 20.805 12.001 57.563 1.00 52.88 198 THR A CA 1
ATOM 1642 C C . THR A 1 198 ? 20.929 12.924 58.774 1.00 52.88 198 THR A C 1
ATOM 1644 O O . THR A 1 198 ? 21.221 14.107 58.602 1.00 52.88 198 THR A O 1
ATOM 1647 N N . ILE A 1 199 ? 20.816 12.429 60.015 1.00 51.91 199 ILE A N 1
ATOM 1648 C CA . ILE A 1 199 ? 21.169 13.241 61.198 1.00 51.91 199 ILE A CA 1
ATOM 1649 C C . ILE A 1 199 ? 21.919 12.407 62.247 1.00 51.91 199 ILE A C 1
ATOM 1651 O O . ILE A 1 199 ? 21.366 11.976 63.257 1.00 51.91 199 ILE A O 1
ATOM 1655 N N . LYS A 1 200 ? 23.235 12.253 62.061 1.00 46.31 200 LYS A N 1
ATOM 1656 C CA . LYS A 1 200 ? 24.173 12.059 63.177 1.00 46.31 200 LYS A CA 1
ATOM 1657 C C . LYS A 1 200 ? 25.207 13.184 63.159 1.00 46.31 200 LYS A C 1
ATOM 1659 O O . LYS A 1 200 ? 25.783 13.489 62.120 1.00 46.31 200 LYS A O 1
ATOM 1664 N N . LYS A 1 201 ? 25.299 13.826 64.326 1.00 42.75 201 LYS A N 1
ATOM 1665 C CA . LYS A 1 201 ? 26.131 14.976 64.704 1.00 42.75 201 LYS A CA 1
ATOM 1666 C C . LYS A 1 201 ? 27.619 14.760 64.468 1.00 42.75 201 LYS A C 1
ATOM 1668 O O . LYS A 1 201 ? 28.066 13.605 64.641 1.00 42.75 201 LYS A O 1
#

Foldseek 3Di:
DPQPFDDLVNLLVCLQCVPVQLVVLVVQLVVLVCVLPDPVVLVVPDPQDPQDPDDDDPDDDPRCDVVNSVVVSVVVNVVSNVVSVVVSVVSVSSSLLSLLSVLLLVLDDPLLNQLSCVCRHVVHDNVVSVVVSPDDPVVSVVSPVVSSVSSRVRSPDPDDSVCSNVVSVVVVVVVVVVVPPDPPDPDVVVVVVVPPPPDDD

Sequence (201 aa):
MEARKASEALIKTVLKDYEGALRYCDNRYASYQKSYLCEKESLQSFAFPKIHYDSQGMGSRTKKDLGDLYLAFQKQQKEFKEEL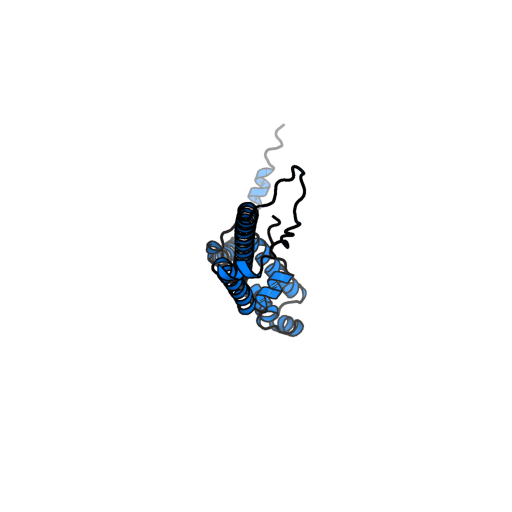I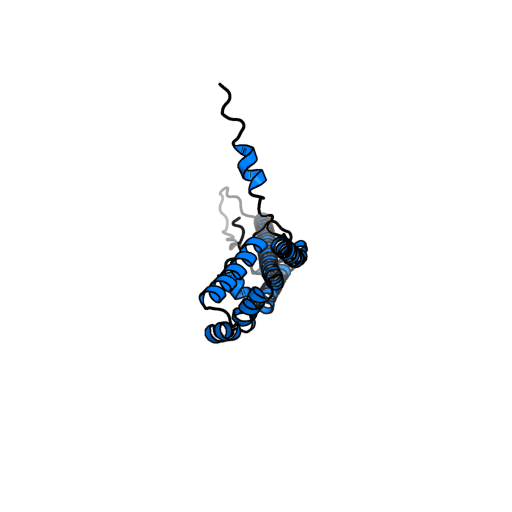VAMQKVAEQREMIHRIWLCFQGLPKEEYDILHALYVENMPYKAVEKSSKVSHRTFEKNRSSAIKRIQDVCNSELPTSRLFCYAEEEERQREERETQPYEQMNLSEFLDGEEDTIKK

InterPro domains:
  IPR013324 RNA polymerase sigma factor, region 3/4-like [SSF88659] (91-154)

Organism: NCBI:txid1912855

Radius of gyration: 31.02 Å; chains: 1; bounding box: 60×30×117 Å

Secondary structure (DSSP, 8-state):
-------HHHHHHHHH-HHHHHHHHHHHHHHHHHHHH-TTHHHHHS-PPP--------S------HHHHHHHHHHHHHHHHHHHHHHHHHHHHHHHHHHHHHHHHHTS-HHHHHHHIIIIIS---HHHHHHHH-S-HHHHHHHHHHHHHHHHHHHTSS--GGGHHHHHHHHHHHHHHHHHS---PPPHHHHHTTSGGG---